Protein AF-0000000085039558 (afdb_homodimer)

pLDDT: mean 84.89, std 24.69, range [24.45, 98.94]

Foldseek 3Di:
DDPPDDPPPVVPPVDVPDDDPVVPDPPDPDDPPPPVPADDDDADVPDADWFQQVNFTWGWRDACVRVVQFKTKIKTWHFFFDKDAKKFAAPKKKKKAWQAAWKWKDWQRDIDIDHHGDMDIHGGPIIMMMGGHDGHTTMIMMMIGRGDCVVLRNVSRPDDDDDDPVVVNQVSCVVRRMHHDD/DDPPVDDPCPVPPVDVPPDDPVVPDPPDPDDPPPPPPADDDDADVPDADWFQQVNFTWGWRDACVRVVQFKTKIKTWHFFFDKDAKKFAAPKKKKKAWQAAWKWKDWQRDIDIDHHGDMDIHGGPIIMMMGGHDGHTTMIMMMIGRGDCVVLRNVSRPDDDDDDPVVVNQVSCVVRRMHHDD

Sequence (364 aa):
MDRKNFIKTAGLGIGVALIPEAAISEGLLNKETSTANLKSKIIRDGEGNVVNVLGDIQTHILVGSDTDNQIVEWVDDVEPGVGIPPHIHTKEDEIFRVIEGQIEIMVDGKTTVLKAGDTAFAPKNIPHSWTVVGTEKAKMITSAFPAGIEMMFKELADLPPGPPDFEKVAKICGNHGISFLKMDRKNFIKTAGLGIGVALIPEAAISEGLLNKETSTANLKSKIIRDGEGNVVNVLGDIQTHILVGSDTDNQIVEWVDDVEPGVGIPPHIHTKEDEIFRVIEGQIEIMVDGKTTVLKAGDTAFAPKNIPHSWTVVGTEKAKMITSAFPAGIEMMFKELADLPPGPPDFEKVAKICGNHGISFLK

Organism: Cyclobacterium marinum (strain ATCC 25205 / DSM 745 / LMG 13164 / NCIMB 1802) (NCBI:txid880070)

Secondary structure (DSSP, 8-state):
---------------TT---GGG---GGGG-------PPPEEE-TT-SEEEEETTEEEEEEE-GGGTTTS-EEEEEEE-TT-EEEEEEESS-EEEEEEEESEEEEEETTEEEEEETT-EEEE-TTS-EEEEEESSS-EEEEEEEESS-HHHHHHHHHTSPSSS--HHHHHHHHHHTTEEE--/---------------TT---GGG---GGGG-------PPPEEE-TT-SEEEEETTEEEEEEE-GGGTTTS-EEEEEEE-TT-EEEEEEESS-EEEEEEEESEEEEEETTEEEEEETT-EEEE-TTS-EEEEEESSS-EEEEEEEESS-HHHHHHHHHTSPSSS--HHHHHHHHHHTTEEE--

InterPro domains:
  IPR011051 RmlC-like cupin domain superfamily [SSF51182] (35-147)
  IPR013096 Cupin 2, conserved barrel [PF07883] (77-142)
  IPR014710 RmlC-like jelly roll fold [G3DSA:2.60.120.10] (28-182)
  IPR053146 Quercetin 2,3-dioxygenase-like [PTHR36440] (41-180)

Structure (mmCIF, N/CA/C/O backbone):
data_AF-0000000085039558-model_v1
#
loop_
_entity.id
_entity.type
_entity.pdbx_description
1 polymer 'Cupin 2 conserved barrel domain protein'
#
loop_
_atom_site.group_PDB
_atom_site.id
_atom_site.type_symbol
_atom_site.label_atom_id
_atom_site.label_alt_id
_atom_site.label_comp_id
_atom_site.label_asym_id
_atom_site.label_entity_id
_atom_site.label_seq_id
_atom_site.pdbx_PDB_ins_code
_atom_site.Cartn_x
_atom_site.Cartn_y
_atom_site.Cartn_z
_atom_site.occupancy
_atom_site.B_iso_or_equiv
_atom_site.auth_seq_id
_atom_site.auth_comp_id
_atom_site.auth_asym_id
_atom_site.auth_atom_id
_atom_site.pdbx_PDB_model_num
ATOM 1 N N . MET A 1 1 ? 40.031 -36.875 -27.172 1 25.67 1 MET A N 1
ATOM 2 C CA . MET A 1 1 ? 38.812 -37.562 -26.75 1 25.67 1 MET A CA 1
ATOM 3 C C . MET A 1 1 ? 37.875 -36.625 -26.016 1 25.67 1 MET A C 1
ATOM 5 O O . MET A 1 1 ? 38.156 -36.156 -24.906 1 25.67 1 MET A O 1
ATOM 9 N N . ASP A 1 2 ? 37.281 -35.531 -26.688 1 25.77 2 ASP A N 1
ATOM 10 C CA . ASP A 1 2 ? 36.844 -34.156 -26.469 1 25.77 2 ASP A CA 1
ATOM 11 C C . ASP A 1 2 ? 35.531 -34.094 -25.703 1 25.77 2 ASP A C 1
ATOM 13 O O . ASP A 1 2 ? 34.469 -34.469 -26.234 1 25.77 2 ASP A O 1
ATOM 17 N N . ARG A 1 3 ? 35.469 -34.594 -24.344 1 27.62 3 ARG A N 1
ATOM 18 C CA . ARG A 1 3 ? 34.406 -34.656 -23.344 1 27.62 3 ARG A CA 1
ATOM 19 C C . ARG A 1 3 ? 33.719 -33.312 -23.219 1 27.62 3 ARG A C 1
ATOM 21 O O . ARG A 1 3 ? 34.281 -32.344 -22.734 1 27.62 3 ARG A O 1
ATOM 28 N N . LYS A 1 4 ? 32.812 -32.938 -24.219 1 28.27 4 LYS A N 1
ATOM 29 C CA . LYS A 1 4 ? 31.812 -31.875 -24.375 1 28.27 4 LYS A CA 1
ATOM 30 C C . LYS A 1 4 ? 30.922 -31.766 -23.141 1 28.27 4 LYS A C 1
ATOM 32 O O . LYS A 1 4 ? 30.219 -32.719 -22.781 1 28.27 4 LYS A O 1
ATOM 37 N N . ASN A 1 5 ? 31.406 -31.094 -22.062 1 25.56 5 ASN A N 1
ATOM 38 C CA . ASN A 1 5 ? 30.828 -30.812 -20.75 1 25.56 5 ASN A CA 1
ATOM 39 C C . ASN A 1 5 ? 29.344 -30.453 -20.875 1 25.56 5 ASN A C 1
ATOM 41 O O . ASN A 1 5 ? 28.906 -29.922 -21.891 1 25.56 5 ASN A O 1
ATOM 45 N N . PHE A 1 6 ? 28.422 -30.969 -19.906 1 26.05 6 PHE A N 1
ATOM 46 C CA . PHE A 1 6 ? 27.094 -31.109 -19.312 1 26.05 6 PHE A CA 1
ATOM 47 C C . PHE A 1 6 ? 26.5 -29.75 -18.953 1 26.05 6 PHE A C 1
ATOM 49 O O . PHE A 1 6 ? 26.781 -29.234 -17.859 1 26.05 6 PHE A O 1
ATOM 56 N N . ILE A 1 7 ? 26.578 -28.688 -19.703 1 26.83 7 ILE A N 1
ATOM 57 C CA . ILE A 1 7 ? 25.938 -27.469 -19.203 1 26.83 7 ILE A CA 1
ATOM 58 C C . ILE A 1 7 ? 24.453 -27.719 -18.984 1 26.83 7 ILE A C 1
ATOM 60 O O . ILE A 1 7 ? 23.703 -27.938 -19.938 1 26.83 7 ILE A O 1
ATOM 64 N N . LYS A 1 8 ? 24.031 -28.344 -17.875 1 30.03 8 LYS A N 1
ATOM 65 C CA . LYS A 1 8 ? 22.766 -28.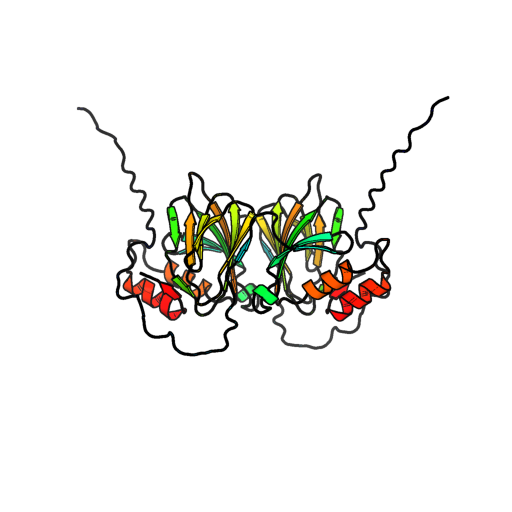516 -17.172 1 30.03 8 LYS A CA 1
ATOM 66 C C . LYS A 1 8 ? 22.094 -27.156 -16.938 1 30.03 8 LYS A C 1
ATOM 68 O O . LYS A 1 8 ? 22.406 -26.453 -15.969 1 30.03 8 LYS A O 1
ATOM 73 N N . THR A 1 9 ? 21.906 -26.25 -17.766 1 28.05 9 THR A N 1
ATOM 74 C CA . THR A 1 9 ? 21.094 -25.062 -17.516 1 28.05 9 THR A CA 1
ATOM 75 C C . THR A 1 9 ? 19.641 -25.469 -17.219 1 28.05 9 THR A C 1
ATOM 77 O O . THR A 1 9 ? 18.922 -25.906 -18.125 1 28.05 9 THR A O 1
ATOM 80 N N . ALA A 1 10 ? 19.297 -26.219 -16.172 1 30.88 10 ALA A N 1
ATOM 81 C CA . ALA A 1 10 ? 17.953 -26.453 -15.633 1 30.88 10 ALA A CA 1
ATOM 82 C C . ALA A 1 10 ? 17.266 -25.125 -15.289 1 30.88 10 ALA A C 1
ATOM 84 O O . ALA A 1 10 ? 17.469 -24.578 -14.195 1 30.88 10 ALA A O 1
ATOM 85 N N . GLY A 1 11 ? 17.391 -24.031 -16.031 1 32.28 11 GLY A N 1
ATOM 86 C CA . GLY A 1 11 ? 16.656 -22.828 -15.727 1 32.28 11 GLY A CA 1
ATOM 87 C C . GLY A 1 11 ? 15.148 -23.031 -15.711 1 32.28 11 GLY A C 1
ATOM 88 O O . GLY A 1 11 ? 14.508 -23.031 -16.766 1 32.28 11 GLY A O 1
ATOM 89 N N . LEU A 1 12 ? 14.539 -23.953 -14.969 1 31.61 12 LEU A N 1
ATOM 90 C CA . LEU A 1 12 ? 13.102 -24.156 -14.938 1 31.61 12 LEU A CA 1
ATOM 91 C C . LEU A 1 12 ? 12.383 -22.875 -14.523 1 31.61 12 LEU A C 1
ATOM 93 O O . LEU A 1 12 ? 12.258 -22.578 -13.336 1 31.61 12 LEU A O 1
ATOM 97 N N . GLY A 1 13 ? 12.688 -21.688 -15.062 1 35.38 13 GLY A N 1
ATOM 98 C CA . GLY A 1 13 ? 11.789 -20.578 -14.836 1 35.38 13 GLY A CA 1
ATOM 99 C C . GLY A 1 13 ? 10.352 -20.875 -15.188 1 35.38 13 GLY A C 1
ATOM 100 O O . GLY A 1 13 ? 9.984 -20.906 -16.359 1 35.38 13 GLY A O 1
ATOM 101 N N . ILE A 1 14 ? 9.664 -21.766 -14.586 1 35.19 14 ILE A N 1
ATOM 102 C CA . ILE A 1 14 ? 8.289 -22.156 -14.883 1 35.19 14 ILE A CA 1
ATOM 103 C C . ILE A 1 14 ? 7.398 -20.922 -14.922 1 35.19 14 ILE A C 1
ATOM 105 O O . ILE A 1 14 ? 7.141 -20.297 -13.883 1 35.19 14 ILE A O 1
ATOM 109 N N . GLY A 1 15 ? 7.59 -19.938 -15.781 1 37.5 15 GLY A N 1
ATOM 110 C CA . GLY A 1 15 ? 6.523 -19 -16.125 1 37.5 15 GLY A CA 1
ATOM 111 C C . GLY A 1 15 ? 5.23 -19.703 -16.516 1 37.5 15 GLY A C 1
ATOM 112 O O . GLY A 1 15 ? 5.25 -20.812 -17.047 1 37.5 15 GLY A O 1
ATOM 113 N N . VAL A 1 16 ? 4.066 -19.484 -15.781 1 39.06 16 VAL A N 1
ATOM 114 C CA . VAL A 1 16 ? 2.691 -19.938 -15.961 1 39.06 16 VAL A CA 1
ATOM 115 C C . VAL A 1 16 ? 2.303 -19.844 -17.438 1 39.06 16 VAL A C 1
ATOM 117 O O . VAL A 1 16 ? 1.117 -19.875 -17.766 1 39.06 16 VAL A O 1
ATOM 120 N N . ALA A 1 17 ? 3.158 -19.969 -18.344 1 38.28 17 ALA A N 1
ATOM 121 C CA . ALA A 1 17 ? 2.742 -19.797 -19.734 1 38.28 17 ALA A CA 1
ATOM 122 C C . ALA A 1 17 ? 1.731 -20.859 -20.141 1 38.28 17 ALA A C 1
ATOM 124 O O . ALA A 1 17 ? 0.989 -20.688 -21.109 1 38.28 17 ALA A O 1
ATOM 125 N N . LEU A 1 18 ? 1.815 -22.078 -19.641 1 39.09 18 LEU A N 1
ATOM 126 C CA . LEU A 1 18 ? 1.078 -23.062 -20.406 1 39.09 18 LEU A CA 1
ATOM 127 C C . LEU A 1 18 ? -0.305 -23.297 -19.812 1 39.09 18 LEU A C 1
ATOM 129 O O . LEU A 1 18 ? -0.515 -24.281 -19.094 1 39.09 18 LEU A O 1
ATOM 133 N N . ILE A 1 19 ? -0.995 -22.375 -19.391 1 41.34 19 ILE A N 1
ATOM 134 C CA . ILE A 1 19 ? -2.324 -22.703 -18.891 1 41.34 19 ILE A CA 1
ATOM 135 C C . ILE A 1 19 ? -3.211 -23.172 -20.047 1 41.34 19 ILE A C 1
ATOM 137 O O . ILE A 1 19 ? -3.346 -22.469 -21.047 1 41.34 19 ILE A O 1
ATOM 141 N N . PRO A 1 20 ? -3.684 -24.328 -20.078 1 41.94 20 PRO A N 1
ATOM 142 C CA . PRO A 1 20 ? -4.566 -24.828 -21.141 1 41.94 20 PRO A CA 1
ATOM 143 C C . PRO A 1 20 ? -5.863 -24.031 -21.25 1 41.94 20 PRO A C 1
ATOM 145 O O . PRO A 1 20 ? -6.293 -23.406 -20.266 1 41.94 20 PRO A O 1
ATOM 148 N N . GLU A 1 21 ? -6.602 -24 -22.469 1 42.62 21 GLU A N 1
ATOM 149 C CA . GLU A 1 21 ? -7.777 -23.297 -22.984 1 42.62 21 GLU A CA 1
ATOM 150 C C . GLU A 1 21 ? -8.984 -23.5 -22.078 1 42.62 21 GLU A C 1
ATOM 152 O O . GLU A 1 21 ? -9.875 -22.656 -22.016 1 42.62 21 GLU A O 1
ATOM 157 N N . ALA A 1 22 ? -9.164 -24.516 -21.422 1 43.72 22 ALA A N 1
ATOM 158 C CA . ALA A 1 22 ? -10.414 -24.844 -20.734 1 43.72 22 ALA A CA 1
ATOM 159 C C . ALA A 1 22 ? -10.648 -23.906 -19.562 1 43.72 22 ALA A C 1
ATOM 161 O O . ALA A 1 22 ? -11.734 -23.891 -18.969 1 43.72 22 ALA A O 1
ATOM 162 N N . ALA A 1 23 ? -9.617 -23.359 -19.047 1 43.56 23 ALA A N 1
ATOM 163 C CA . ALA A 1 23 ? -9.859 -22.5 -17.891 1 43.56 23 ALA A CA 1
ATOM 164 C C . ALA A 1 23 ? -10.367 -21.125 -18.312 1 43.56 23 ALA A C 1
ATOM 166 O O . ALA A 1 23 ? -10.445 -20.219 -17.484 1 43.56 23 ALA A O 1
ATOM 167 N N . ILE A 1 24 ? -10.797 -20.953 -19.594 1 40.16 24 ILE A N 1
ATOM 168 C CA . ILE A 1 24 ? -11.344 -19.688 -20.062 1 40.16 24 ILE A CA 1
ATOM 169 C C . ILE A 1 24 ? -12.844 -19.641 -19.797 1 40.16 24 ILE A C 1
ATOM 171 O O . ILE A 1 24 ? -13.617 -20.375 -20.406 1 40.16 24 ILE A O 1
ATOM 175 N N . SER A 1 25 ? -13.32 -19.406 -18.609 1 39.5 25 SER A N 1
ATOM 176 C CA . SER A 1 25 ? -14.742 -19.281 -18.297 1 39.5 25 SER A CA 1
ATOM 177 C C . SER A 1 25 ? -15.344 -18.062 -18.984 1 39.5 25 SER A C 1
ATOM 179 O O . SER A 1 25 ? -14.898 -16.938 -18.75 1 39.5 25 SER A O 1
ATOM 181 N N . GLU A 1 26 ? -16.078 -18.094 -20.109 1 35.16 26 GLU A N 1
ATOM 182 C CA . GLU A 1 26 ? -16.906 -17.125 -20.828 1 35.16 26 GLU A CA 1
ATOM 183 C C . GLU A 1 26 ? -18.016 -16.578 -19.922 1 35.16 26 GLU A C 1
ATOM 185 O O . GLU A 1 26 ? -18.672 -15.602 -20.266 1 35.16 26 GLU A O 1
ATOM 190 N N . GLY A 1 27 ? -18.609 -17.391 -19.062 1 36.75 27 GLY A N 1
ATOM 191 C CA . GLY A 1 27 ? -19.984 -17.172 -18.656 1 36.75 27 GLY A CA 1
ATOM 192 C C . GLY A 1 27 ? -20.172 -15.891 -17.859 1 36.75 27 GLY A C 1
ATOM 193 O O . GLY A 1 27 ? -21.312 -15.453 -17.641 1 36.75 27 GLY A O 1
ATOM 194 N N . LEU A 1 28 ? -19.453 -15.516 -16.891 1 36.12 28 LEU A N 1
ATOM 195 C CA . LEU A 1 28 ? -19.984 -14.758 -15.773 1 36.12 28 LEU A CA 1
ATOM 196 C C . LEU A 1 28 ? -20.031 -13.266 -16.094 1 36.12 28 LEU A C 1
ATOM 198 O O . LEU A 1 28 ? -20.109 -12.43 -15.188 1 36.12 28 LEU A O 1
ATOM 202 N N . LEU A 1 29 ? -20.266 -12.867 -17.312 1 35.38 29 LEU A N 1
ATOM 203 C CA . LEU A 1 29 ? -20.219 -11.43 -17.578 1 35.38 29 LEU A CA 1
ATOM 204 C C . LEU A 1 29 ? -21.453 -10.734 -16.984 1 35.38 29 LEU A C 1
ATOM 206 O O . LEU A 1 29 ? -21.531 -9.508 -16.984 1 35.38 29 LEU A O 1
ATOM 210 N N . ASN A 1 30 ? -22.531 -11.32 -16.828 1 32.94 30 ASN A N 1
ATOM 211 C CA . ASN A 1 30 ? -23.75 -10.516 -16.844 1 32.94 30 ASN A CA 1
ATOM 212 C C . ASN A 1 30 ? -23.953 -9.758 -15.531 1 32.94 30 ASN A C 1
ATOM 214 O O . ASN A 1 30 ? -25 -9.148 -15.312 1 32.94 30 ASN A O 1
ATOM 218 N N . LYS A 1 31 ? -23.734 -10.219 -14.32 1 37.06 31 LYS A N 1
ATOM 219 C CA . LYS A 1 31 ? -24.406 -9.484 -13.258 1 37.06 31 LYS A CA 1
ATOM 220 C C . LYS A 1 31 ? -23.891 -8.055 -13.164 1 37.06 31 LYS A C 1
ATOM 222 O O . LYS A 1 31 ? -22.688 -7.824 -13.023 1 37.06 31 LYS A O 1
ATOM 227 N N . GLU A 1 32 ? -24.703 -7.012 -13.477 1 37.44 32 GLU A N 1
ATOM 228 C CA . GLU A 1 32 ? -24.656 -5.555 -13.383 1 37.44 32 GLU A CA 1
ATOM 229 C C . GLU A 1 32 ? -24.266 -5.109 -11.977 1 37.44 32 GLU A C 1
ATOM 231 O O . GLU A 1 32 ? -25.125 -4.777 -11.164 1 37.44 32 GLU A O 1
ATOM 236 N N . THR A 1 33 ? -23.797 -5.828 -11.102 1 39.88 33 THR A N 1
ATOM 237 C CA . THR A 1 33 ? -23.562 -5.188 -9.812 1 39.88 33 THR A CA 1
ATOM 238 C C . THR A 1 33 ? -22.828 -3.867 -9.984 1 39.88 33 THR A C 1
ATOM 240 O O . THR A 1 33 ? -21.859 -3.793 -10.742 1 39.88 33 THR A O 1
ATOM 243 N N . SER A 1 34 ? -23.469 -2.748 -9.688 1 42.38 34 SER A N 1
ATOM 244 C CA . SER A 1 34 ? -22.984 -1.37 -9.648 1 42.38 34 SER A CA 1
ATOM 245 C C . SER A 1 34 ? -21.531 -1.307 -9.203 1 42.38 34 SER A C 1
ATOM 247 O O . SER A 1 34 ? -21.234 -1.071 -8.031 1 42.38 34 SER A O 1
ATOM 249 N N . THR A 1 35 ? -20.844 -2.373 -9.25 1 51.25 35 THR A N 1
ATOM 250 C CA . THR A 1 35 ? -19.453 -2.264 -8.867 1 51.25 35 THR A CA 1
ATOM 251 C C . THR A 1 35 ? -18.781 -1.087 -9.57 1 51.25 35 THR A C 1
ATOM 253 O O . THR A 1 35 ? -18.922 -0.927 -10.789 1 51.25 35 THR A O 1
ATOM 256 N N . ALA A 1 36 ? -18.656 0.065 -8.82 1 58.25 36 ALA A N 1
ATOM 257 C CA . ALA A 1 36 ? -17.922 1.211 -9.359 1 58.25 36 ALA A CA 1
ATOM 258 C C . ALA A 1 36 ? -16.891 0.768 -10.383 1 58.25 36 ALA A C 1
ATOM 260 O O . ALA A 1 36 ? -16.203 -0.245 -10.195 1 58.25 36 ALA A O 1
ATOM 261 N N . ASN A 1 37 ? -17.266 0.866 -11.617 1 81.06 37 ASN A N 1
ATOM 262 C CA . ASN A 1 37 ? -16.328 0.609 -12.711 1 81.06 37 ASN A CA 1
ATOM 263 C C . ASN A 1 37 ? -15.031 1.39 -12.539 1 81.06 37 ASN A C 1
ATOM 265 O O . ASN A 1 37 ? -14.867 2.469 -13.109 1 81.06 37 ASN A O 1
ATOM 269 N N . LEU A 1 38 ? -14.258 0.984 -11.516 1 93.56 38 LEU A N 1
ATOM 270 C CA . LEU A 1 38 ? -12.984 1.656 -11.289 1 93.56 38 LEU A CA 1
ATOM 271 C C . LEU A 1 38 ? -12.094 1.545 -12.523 1 93.56 38 LEU A C 1
ATOM 273 O O . LEU A 1 38 ? -12.117 0.533 -13.227 1 93.56 38 LEU A O 1
ATOM 277 N N . LYS A 1 39 ? -11.383 2.602 -12.75 1 96.31 39 LYS A N 1
ATOM 278 C CA . LYS A 1 39 ? -10.43 2.623 -13.859 1 96.31 39 LYS A CA 1
ATOM 279 C C . LYS A 1 39 ? -9.031 2.262 -13.383 1 96.31 39 LYS A C 1
ATOM 281 O O . LYS A 1 39 ? -8.602 2.699 -12.312 1 96.31 39 LYS A O 1
ATOM 286 N N . SER A 1 40 ? -8.359 1.45 -14.195 1 98.06 40 SER A N 1
ATOM 287 C CA . SER A 1 40 ? -6.953 1.177 -13.914 1 98.06 40 SER A CA 1
ATOM 288 C C . SER A 1 40 ? -6.105 2.438 -14.055 1 98.06 40 SER A C 1
ATOM 290 O O . SER A 1 40 ? -6.527 3.406 -14.695 1 98.06 40 SER A O 1
ATOM 292 N N . LYS A 1 41 ? -4.961 2.436 -13.414 1 97.94 41 LYS A N 1
ATOM 293 C CA . LYS A 1 41 ? -4.059 3.578 -13.477 1 97.94 41 LYS A CA 1
ATOM 294 C C . LYS A 1 41 ? -2.6 3.127 -13.516 1 97.94 41 LYS A C 1
ATOM 296 O O . LYS A 1 41 ? -2.227 2.158 -12.852 1 97.94 41 LYS A O 1
ATOM 301 N N . ILE A 1 42 ? -1.836 3.771 -14.344 1 98.44 42 ILE A N 1
ATOM 302 C CA . ILE A 1 42 ? -0.379 3.748 -14.281 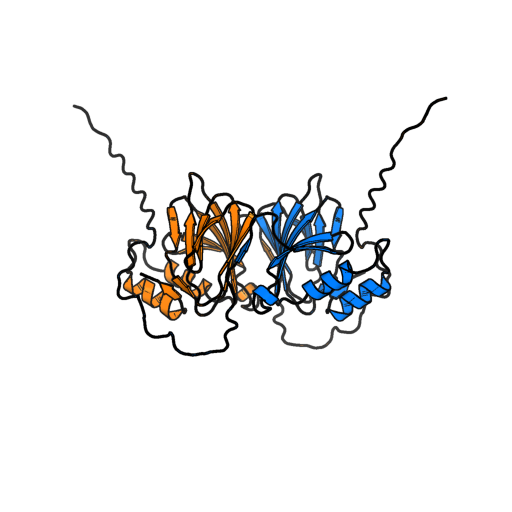1 98.44 42 ILE A CA 1
ATOM 303 C C . ILE A 1 42 ? 0.14 5.105 -13.812 1 98.44 42 ILE A C 1
ATOM 305 O O . ILE A 1 42 ? -0.162 6.137 -14.414 1 98.44 42 ILE A O 1
ATOM 309 N N . ILE A 1 43 ? 0.824 5.102 -12.742 1 98.56 43 ILE A N 1
ATOM 310 C CA . ILE A 1 43 ? 1.384 6.324 -12.18 1 98.56 43 ILE A CA 1
ATOM 311 C C . ILE A 1 43 ? 2.908 6.27 -12.234 1 98.56 43 ILE A C 1
ATOM 313 O O . ILE A 1 43 ? 3.529 5.441 -11.562 1 98.56 43 ILE A O 1
ATOM 317 N N . ARG A 1 44 ? 3.498 7.168 -12.977 1 98.56 44 ARG A N 1
ATOM 318 C CA . ARG A 1 44 ? 4.953 7.215 -13.094 1 98.56 44 ARG A CA 1
ATOM 319 C C . ARG A 1 44 ? 5.582 7.879 -11.875 1 98.56 44 ARG A C 1
ATOM 321 O O . ARG A 1 44 ? 4.941 8.695 -11.211 1 98.56 44 ARG A O 1
ATOM 328 N N . ASP A 1 45 ? 6.844 7.469 -11.633 1 97.75 45 ASP A N 1
ATOM 329 C CA . ASP A 1 45 ? 7.578 8.141 -10.562 1 97.75 45 ASP A CA 1
ATOM 330 C C . ASP A 1 45 ? 7.473 9.656 -10.695 1 97.75 45 ASP A C 1
ATOM 332 O O . ASP A 1 45 ? 7.707 10.211 -11.766 1 97.75 45 ASP A O 1
ATOM 336 N N . GLY A 1 46 ? 7.098 10.273 -9.625 1 95.94 46 GLY A N 1
ATOM 337 C CA . GLY A 1 46 ? 7.027 11.727 -9.609 1 95.94 46 GLY A CA 1
ATOM 338 C C . GLY A 1 46 ? 5.68 12.266 -10.055 1 95.94 46 GLY A C 1
ATOM 339 O O . GLY A 1 46 ? 5.41 13.461 -9.93 1 95.94 46 GLY A O 1
ATOM 340 N N . GLU A 1 47 ? 4.883 11.422 -10.641 1 98 47 GLU A N 1
ATOM 341 C CA . GLU A 1 47 ? 3.547 11.867 -11.023 1 98 47 GLU A CA 1
ATOM 342 C C . GLU A 1 47 ? 2.592 11.828 -9.828 1 98 47 GLU A C 1
ATOM 344 O O . GLU A 1 47 ? 2.83 11.102 -8.867 1 98 47 GLU A O 1
ATOM 349 N N . GLY A 1 48 ? 1.514 12.562 -9.883 1 98.38 48 GLY A N 1
ATOM 350 C CA . GLY A 1 48 ? 0.531 12.68 -8.82 1 98.38 48 GLY A CA 1
ATOM 351 C C . GLY A 1 48 ? 0.224 14.117 -8.445 1 98.38 48 GLY A C 1
ATOM 352 O O . GLY A 1 48 ? 0.764 15.047 -9.039 1 98.38 48 GLY A O 1
ATOM 353 N N . ASN A 1 49 ? -0.678 14.289 -7.504 1 98.38 49 ASN A N 1
ATOM 354 C CA . ASN A 1 49 ? -1.044 15.625 -7.035 1 98.38 49 ASN A CA 1
ATOM 355 C C . ASN A 1 49 ? -0.235 16.031 -5.809 1 98.38 49 ASN A C 1
ATOM 357 O O . ASN A 1 49 ? -0.299 15.367 -4.773 1 98.38 49 ASN A O 1
ATOM 361 N N . VAL A 1 50 ? 0.522 17.078 -5.93 1 98.19 50 VAL A N 1
ATOM 362 C CA . VAL A 1 50 ? 1.354 17.562 -4.828 1 98.19 50 VAL A CA 1
ATOM 363 C C . VAL A 1 50 ? 0.515 18.406 -3.875 1 98.19 50 VAL A C 1
ATOM 365 O O . VAL A 1 50 ? -0.166 19.344 -4.305 1 98.19 50 VAL A O 1
ATOM 368 N N . VAL A 1 51 ? 0.536 18.078 -2.613 1 97.88 51 VAL A N 1
ATOM 369 C CA . VAL A 1 51 ? -0.184 18.781 -1.554 1 97.88 51 VAL A CA 1
ATOM 370 C C . VAL A 1 51 ? 0.786 19.172 -0.443 1 97.88 51 VAL A C 1
ATOM 372 O O . VAL A 1 51 ? 1.479 18.312 0.117 1 97.88 51 VAL A O 1
ATOM 375 N N . ASN A 1 52 ? 0.871 20.438 -0.149 1 96.38 52 ASN A N 1
ATOM 376 C CA . ASN A 1 52 ? 1.685 20.891 0.968 1 96.38 52 ASN A CA 1
ATOM 377 C C . ASN A 1 52 ? 0.886 20.938 2.268 1 96.38 52 ASN A C 1
ATOM 379 O O . ASN A 1 52 ? 0.096 21.844 2.492 1 96.38 52 ASN A O 1
ATOM 383 N N . VAL A 1 53 ? 1.081 19.969 3.057 1 96.38 53 VAL A N 1
ATOM 384 C CA . VAL A 1 53 ? 0.38 19.859 4.332 1 96.38 53 VAL A CA 1
ATOM 385 C C . VAL A 1 53 ? 1.252 20.438 5.449 1 96.38 53 VAL A C 1
ATOM 387 O O . VAL A 1 53 ? 1.935 19.688 6.156 1 96.38 53 VAL A O 1
ATOM 390 N N . LEU A 1 54 ? 1.236 21.766 5.594 1 92.38 54 LEU A N 1
ATOM 391 C CA . LEU A 1 54 ? 1.963 22.484 6.645 1 92.38 54 LEU A CA 1
ATOM 392 C C . LEU A 1 54 ? 3.438 22.094 6.637 1 92.38 54 LEU A C 1
ATOM 394 O O . LEU A 1 54 ? 4.012 21.797 7.691 1 92.38 54 LEU A O 1
ATOM 398 N N . GLY A 1 55 ? 3.99 21.922 5.488 1 91.69 55 GLY A N 1
ATOM 399 C CA . GLY A 1 55 ? 5.41 21.641 5.363 1 91.69 55 GLY A CA 1
ATOM 400 C C . GLY A 1 55 ? 5.699 20.188 5.004 1 91.69 55 GLY A C 1
ATOM 401 O O . GLY A 1 55 ? 6.801 19.859 4.562 1 91.69 55 GLY A O 1
ATOM 402 N N . ASP A 1 56 ? 4.797 19.344 5.305 1 94.81 56 ASP A N 1
ATOM 403 C CA . ASP A 1 56 ? 4.898 17.969 4.816 1 94.81 56 ASP A CA 1
ATOM 404 C C . ASP A 1 56 ? 4.422 17.875 3.367 1 94.81 56 ASP A C 1
ATOM 406 O O . ASP A 1 56 ? 3.223 17.734 3.111 1 94.81 56 ASP A O 1
ATOM 410 N N . ILE A 1 57 ? 5.391 17.922 2.453 1 97 57 ILE A N 1
ATOM 411 C CA . ILE A 1 57 ? 5.047 17.875 1.037 1 97 57 ILE A CA 1
ATOM 412 C C . ILE A 1 57 ? 4.715 16.438 0.638 1 97 57 ILE A C 1
ATOM 414 O O . ILE A 1 57 ? 5.574 15.555 0.696 1 97 57 ILE A O 1
ATOM 418 N N . GLN A 1 58 ? 3.467 16.25 0.221 1 98.38 58 GLN A N 1
ATOM 419 C CA . GLN A 1 58 ? 2.951 14.945 -0.166 1 98.38 58 GLN A CA 1
ATOM 420 C C . GLN A 1 58 ? 2.621 14.898 -1.655 1 98.38 58 GLN A C 1
ATOM 422 O O . GLN A 1 58 ? 2.055 15.852 -2.197 1 98.38 58 GLN A O 1
ATOM 427 N N . THR A 1 59 ? 3.014 13.891 -2.318 1 98.81 59 THR A N 1
ATOM 428 C CA . THR A 1 59 ? 2.506 13.602 -3.654 1 98.81 59 THR A CA 1
ATOM 429 C C . THR A 1 59 ? 1.468 12.484 -3.609 1 98.81 59 THR A C 1
ATOM 431 O O . THR A 1 59 ? 1.812 11.312 -3.408 1 98.81 59 THR A O 1
ATOM 434 N N . HIS A 1 60 ? 0.208 12.852 -3.824 1 98.88 60 HIS A N 1
ATOM 435 C CA . HIS A 1 60 ? -0.876 11.875 -3.799 1 98.88 60 HIS A CA 1
ATOM 436 C C . HIS A 1 60 ? -0.949 11.094 -5.109 1 98.88 60 HIS A C 1
ATOM 438 O O . HIS A 1 60 ? -1.225 11.672 -6.164 1 98.88 60 HIS A O 1
ATOM 444 N N . ILE A 1 61 ? -0.771 9.789 -4.996 1 98.81 61 ILE A N 1
ATOM 445 C CA . ILE A 1 61 ? -0.68 9.008 -6.227 1 98.81 61 ILE A CA 1
ATOM 446 C C . ILE A 1 61 ? -1.965 8.211 -6.426 1 98.81 61 ILE A C 1
ATOM 448 O O . ILE A 1 61 ? -2.361 7.93 -7.559 1 98.81 61 ILE A O 1
ATOM 452 N N . LEU A 1 62 ? -2.631 7.766 -5.406 1 98.81 62 LEU A N 1
ATOM 453 C CA . LEU A 1 62 ? -3.977 7.207 -5.41 1 98.81 62 LEU A CA 1
ATOM 454 C C . LEU A 1 62 ? -4.836 7.848 -4.328 1 98.81 62 LEU A C 1
ATOM 456 O O . LEU A 1 62 ? -4.395 7.992 -3.186 1 98.81 62 LEU A O 1
ATOM 460 N N . VAL A 1 63 ? -6.035 8.234 -4.746 1 98.69 63 VAL A N 1
ATOM 461 C CA . VAL A 1 63 ? -6.953 8.828 -3.783 1 98.69 63 VAL A CA 1
ATOM 462 C C . VAL A 1 63 ? -8.25 8.031 -3.744 1 98.69 63 VAL A C 1
ATOM 464 O O . VAL A 1 63 ? -8.445 7.109 -4.535 1 98.69 63 VAL A O 1
ATOM 467 N N . GLY A 1 64 ? -9.07 8.359 -2.785 1 98.62 64 GLY A N 1
ATOM 468 C CA . GLY A 1 64 ? -10.305 7.617 -2.57 1 98.62 64 GLY A CA 1
ATOM 469 C C . GLY A 1 64 ? -11.156 7.488 -3.82 1 98.62 64 GLY A C 1
ATOM 470 O O . GLY A 1 64 ? -11.758 6.441 -4.066 1 98.62 64 GLY A O 1
ATOM 471 N N . SER A 1 65 ? -11.203 8.547 -4.652 1 97.94 65 SER A N 1
ATOM 472 C CA . SER A 1 65 ? -12.016 8.516 -5.863 1 97.94 65 SER A CA 1
ATOM 473 C C . SER A 1 65 ? -11.469 7.504 -6.867 1 97.94 65 SER A C 1
ATOM 475 O O . SER A 1 65 ? -12.195 7.035 -7.746 1 97.94 65 SER A O 1
ATOM 477 N N . ASP A 1 66 ? -10.219 7.113 -6.738 1 98.06 66 ASP A N 1
ATOM 478 C CA . ASP A 1 66 ? -9.609 6.121 -7.617 1 98.06 66 ASP A CA 1
ATOM 479 C C . ASP A 1 66 ? -9.93 4.703 -7.145 1 98.06 66 ASP A C 1
ATOM 481 O O . ASP A 1 66 ? -9.938 3.764 -7.941 1 98.06 66 ASP A O 1
ATOM 485 N N . THR A 1 67 ? -10.148 4.5 -5.84 1 98.44 67 THR A N 1
ATOM 486 C CA . THR A 1 67 ? -10.055 3.172 -5.246 1 98.44 67 THR A CA 1
ATOM 487 C C . THR A 1 67 ? -11.367 2.781 -4.582 1 98.44 67 THR A C 1
ATOM 489 O O . THR A 1 67 ? -11.391 1.932 -3.689 1 98.44 67 THR A O 1
ATOM 492 N N . ASP A 1 68 ? -12.453 3.521 -4.93 1 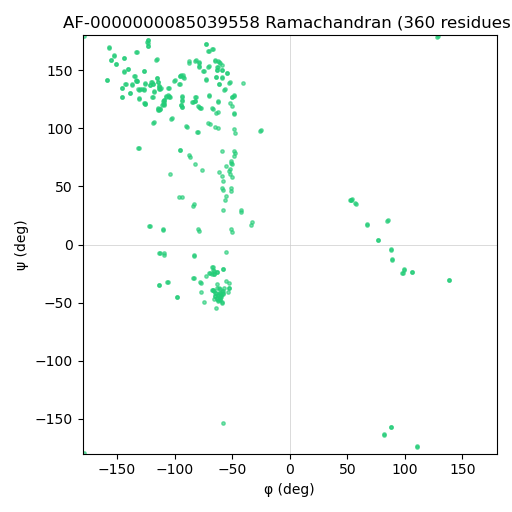97.88 68 ASP A N 1
ATOM 493 C CA . ASP A 1 68 ? -13.75 3.328 -4.289 1 97.88 68 ASP A CA 1
ATOM 494 C C . ASP A 1 68 ? -13.648 3.51 -2.775 1 97.88 68 ASP A C 1
ATOM 496 O O . ASP A 1 68 ? -14.211 2.727 -2.01 1 97.88 68 ASP A O 1
ATOM 500 N N . ASN A 1 69 ? -12.789 4.445 -2.367 1 98.31 69 ASN A N 1
ATOM 501 C CA . ASN A 1 69 ? -12.57 4.898 -0.999 1 98.31 69 ASN A CA 1
ATOM 502 C C . ASN A 1 69 ? -11.938 3.809 -0.138 1 98.31 69 ASN A C 1
ATOM 504 O O . ASN A 1 69 ? -11.945 3.898 1.091 1 98.31 69 ASN A O 1
ATOM 508 N N . GLN A 1 70 ? -11.359 2.777 -0.737 1 98.56 70 GLN A N 1
ATOM 509 C CA . GLN A 1 70 ? -10.75 1.69 0.024 1 98.56 70 GLN A CA 1
ATOM 510 C C . GLN A 1 70 ? -9.398 2.104 0.585 1 98.56 70 GLN A C 1
ATOM 512 O O . GLN A 1 70 ? -8.977 1.618 1.639 1 98.56 70 GLN A O 1
ATOM 517 N N . ILE A 1 71 ? -8.719 2.957 -0.193 1 98.88 71 ILE A N 1
ATOM 518 C CA . ILE A 1 71 ? -7.344 3.26 0.196 1 98.88 71 ILE A CA 1
ATOM 519 C C . ILE A 1 71 ? -6.91 4.582 -0.436 1 98.88 71 ILE A C 1
ATOM 521 O O . ILE A 1 71 ? -7.324 4.91 -1.549 1 98.88 71 ILE A O 1
ATOM 525 N N . VAL A 1 72 ? -6.188 5.387 0.241 1 98.88 72 VAL A N 1
ATOM 526 C CA . VAL A 1 72 ? -5.434 6.516 -0.293 1 98.88 72 VAL A CA 1
ATOM 527 C C . VAL A 1 72 ? -3.938 6.277 -0.095 1 98.88 72 VAL A C 1
ATOM 529 O O . VAL A 1 72 ? -3.525 5.668 0.897 1 98.88 72 VAL A O 1
ATOM 532 N N . GLU A 1 73 ? -3.164 6.707 -1.071 1 98.94 73 GLU A N 1
ATOM 533 C CA . GLU A 1 73 ? -1.716 6.527 -1.046 1 98.94 73 GLU A CA 1
ATOM 534 C C . GLU A 1 73 ? -0.994 7.793 -1.501 1 98.94 73 GLU A C 1
ATOM 536 O O . GLU A 1 73 ? -1.397 8.422 -2.479 1 98.94 73 GLU A O 1
ATOM 541 N N . TRP A 1 74 ? 0.094 8.109 -0.743 1 98.88 74 TRP A N 1
ATOM 542 C CA . TRP A 1 74 ? 0.913 9.25 -1.138 1 98.88 74 TRP A CA 1
ATOM 543 C C . TRP A 1 74 ? 2.389 8.984 -0.868 1 98.88 74 TRP A C 1
ATOM 545 O O . TRP A 1 74 ? 2.732 8.047 -0.134 1 98.88 74 TRP A O 1
ATOM 555 N N . VAL A 1 75 ? 3.199 9.742 -1.519 1 98.81 75 VAL A N 1
ATOM 556 C CA . VAL A 1 75 ? 4.648 9.664 -1.368 1 98.81 75 VAL A CA 1
ATOM 557 C C . VAL A 1 75 ? 5.156 10.906 -0.635 1 98.81 75 VAL A C 1
ATOM 559 O O . VAL A 1 75 ? 4.824 12.031 -1.007 1 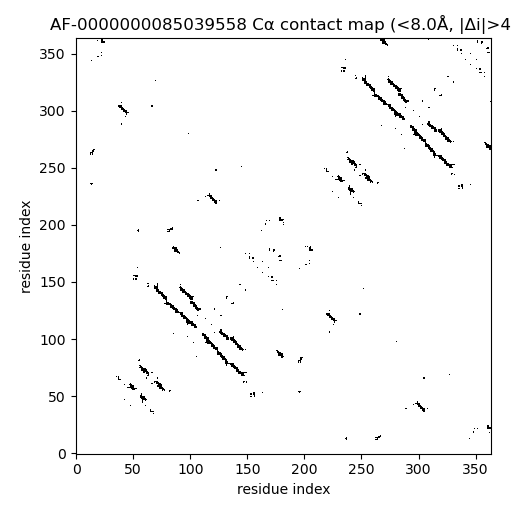98.81 75 VAL A O 1
ATOM 562 N N . ASP A 1 76 ? 5.836 10.648 0.431 1 98.19 76 ASP A N 1
ATOM 563 C CA . ASP A 1 76 ? 6.648 11.695 1.059 1 98.19 76 ASP A CA 1
ATOM 564 C C . ASP A 1 76 ? 8.086 11.641 0.559 1 98.19 76 ASP A C 1
ATOM 566 O O . ASP A 1 76 ? 8.711 10.578 0.561 1 98.19 76 ASP A O 1
ATOM 570 N N . ASP A 1 77 ? 8.602 12.664 0.109 1 97.38 77 ASP A N 1
ATOM 571 C CA . ASP A 1 77 ? 10.008 12.859 -0.248 1 97.38 77 ASP A CA 1
ATOM 572 C C . ASP A 1 77 ? 10.547 14.156 0.351 1 97.38 77 ASP A C 1
ATOM 574 O O . ASP A 1 77 ? 10.625 15.172 -0.334 1 97.38 77 ASP A O 1
ATOM 578 N N . VAL A 1 78 ? 10.945 14.086 1.611 1 97.81 78 VAL A N 1
ATOM 579 C CA . VAL A 1 78 ? 11.078 15.32 2.373 1 97.81 78 VAL A CA 1
ATOM 580 C C . VAL A 1 78 ? 12.414 15.336 3.111 1 97.81 78 VAL A C 1
ATOM 582 O O . VAL A 1 78 ? 13.07 14.305 3.236 1 97.81 78 VAL A O 1
ATOM 585 N N . GLU A 1 79 ? 12.797 16.438 3.578 1 98.06 79 GLU A N 1
ATOM 586 C CA . GLU A 1 79 ? 14.109 16.734 4.156 1 98.06 79 GLU A CA 1
ATOM 587 C C . GLU A 1 79 ? 14.203 16.203 5.586 1 98.06 79 GLU A C 1
ATOM 589 O O . GLU A 1 79 ? 13.188 16.016 6.258 1 98.06 79 GLU A O 1
ATOM 594 N N . PRO A 1 80 ? 15.484 15.984 6.008 1 98.38 80 PRO A N 1
ATOM 595 C CA . PRO A 1 80 ? 15.656 15.68 7.43 1 98.38 80 PRO A CA 1
ATOM 596 C C . PRO A 1 80 ? 15.008 16.719 8.344 1 98.38 80 PRO A C 1
ATOM 598 O O . PRO A 1 80 ? 15.055 17.922 8.047 1 98.38 80 PRO A O 1
ATOM 601 N N . GLY A 1 81 ? 14.398 16.234 9.375 1 97.81 81 GLY A N 1
ATOM 602 C CA . GLY A 1 81 ? 13.75 17.141 10.32 1 97.81 81 GLY A CA 1
ATOM 603 C C . GLY A 1 81 ? 12.258 17.266 10.078 1 97.81 81 GLY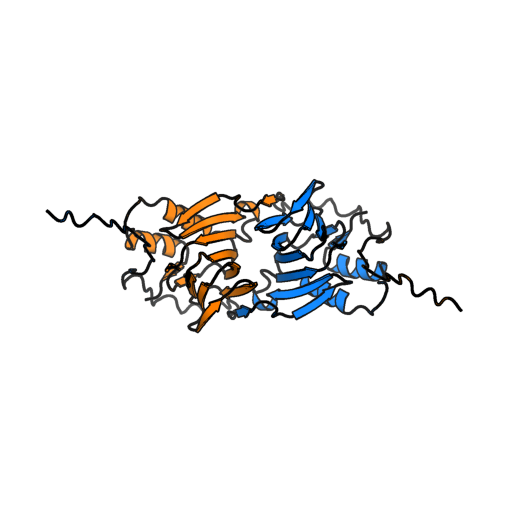 A C 1
ATOM 604 O O . GLY A 1 81 ? 11.508 17.609 11 1 97.81 81 GLY A O 1
ATOM 605 N N . VAL A 1 82 ? 11.805 17.016 8.883 1 97.5 82 VAL A N 1
ATOM 606 C CA . VAL A 1 82 ? 10.375 17.047 8.594 1 97.5 82 VAL A CA 1
ATOM 607 C C . VAL A 1 82 ? 9.711 15.812 9.211 1 97.5 82 VAL A C 1
ATOM 609 O O . VAL A 1 82 ? 10.273 14.719 9.188 1 97.5 82 VAL A O 1
ATOM 612 N N . GLY A 1 83 ? 8.469 15.969 9.773 1 97.38 83 GLY A N 1
ATOM 613 C CA . GLY A 1 83 ? 7.746 14.859 10.383 1 97.38 83 GLY A CA 1
ATOM 614 C C . GLY A 1 83 ? 6.379 15.258 10.914 1 97.38 83 GLY A C 1
ATOM 615 O O . GLY A 1 83 ? 5.922 16.375 10.68 1 97.38 83 GLY A O 1
ATOM 616 N N . ILE A 1 84 ? 5.734 14.32 11.438 1 97.5 84 ILE A N 1
ATOM 617 C CA . ILE A 1 84 ? 4.43 14.5 12.07 1 97.5 84 ILE A CA 1
ATOM 618 C C . ILE A 1 84 ? 4.512 14.117 13.547 1 97.5 84 ILE A C 1
ATOM 620 O O . ILE A 1 84 ? 4.969 13.016 13.883 1 97.5 84 ILE A O 1
ATOM 624 N N . PRO A 1 85 ? 4.102 14.984 14.414 1 96.25 85 PRO A N 1
ATOM 625 C CA . PRO A 1 85 ? 4.164 14.68 15.844 1 96.25 85 PRO A CA 1
ATOM 626 C C . PRO A 1 85 ? 3.213 13.555 16.25 1 96.25 85 PRO A C 1
ATOM 628 O O . PRO A 1 85 ? 2.379 13.125 15.453 1 96.25 85 PRO A O 1
ATOM 631 N N . PRO A 1 86 ? 3.348 13.039 17.469 1 97.56 86 PRO A N 1
ATOM 632 C CA . PRO A 1 86 ? 2.492 11.938 17.906 1 97.56 86 PRO A CA 1
ATOM 633 C C . PRO A 1 86 ? 1.005 12.266 17.812 1 97.56 86 PRO A C 1
ATOM 635 O O . PRO A 1 86 ? 0.58 13.344 18.25 1 97.56 86 PRO A O 1
ATOM 638 N N . HIS A 1 87 ? 0.239 11.352 17.266 1 97.81 87 HIS A N 1
ATOM 639 C CA . HIS A 1 87 ? -1.194 11.531 17.062 1 97.81 87 HIS A CA 1
ATOM 640 C C . HIS A 1 87 ? -1.908 10.188 16.953 1 97.81 87 HIS A C 1
ATOM 642 O O . HIS A 1 87 ? -1.263 9.133 16.922 1 97.81 87 HIS A O 1
ATOM 648 N N . ILE A 1 88 ? -3.207 10.195 16.984 1 97.56 88 ILE A N 1
ATOM 649 C CA . ILE A 1 88 ? -4.062 9.016 16.859 1 97.56 88 ILE A CA 1
ATOM 650 C C . ILE A 1 88 ? -5.09 9.242 15.75 1 97.56 88 ILE A C 1
ATOM 652 O O . ILE A 1 88 ? -5.648 10.336 15.625 1 97.56 88 ILE A O 1
ATOM 656 N N . HIS A 1 89 ? -5.234 8.289 14.914 1 98.12 89 HIS A N 1
ATOM 657 C CA . HIS A 1 89 ? -6.367 8.203 13.992 1 98.12 89 HIS A CA 1
ATOM 658 C C . HIS A 1 89 ? -7.512 7.395 14.602 1 98.12 89 HIS A C 1
ATOM 660 O O . HIS A 1 89 ? -7.277 6.363 15.234 1 98.12 89 HIS A O 1
ATOM 666 N N . THR A 1 90 ? -8.75 7.793 14.336 1 98.06 90 THR A N 1
ATOM 667 C CA . THR A 1 90 ? -9.867 6.961 14.766 1 98.06 90 THR A CA 1
ATOM 668 C C . THR A 1 90 ? -10.555 6.305 13.57 1 98.06 90 THR A C 1
ATOM 670 O O . THR A 1 90 ? -11.391 5.422 13.742 1 98.06 90 THR A O 1
ATOM 673 N N . LYS A 1 91 ? -10.172 6.684 12.398 1 98.19 91 LYS A N 1
ATOM 674 C CA . LYS A 1 91 ? -10.945 6.242 11.234 1 98.19 91 LYS A CA 1
ATOM 675 C C . LYS A 1 91 ? -10.125 5.305 10.359 1 98.19 91 LYS A C 1
ATOM 677 O O . LYS A 1 91 ? -10.664 4.371 9.758 1 98.19 91 LYS A O 1
ATOM 682 N N . GLU A 1 92 ? -8.852 5.555 10.273 1 98.19 92 GLU A N 1
ATOM 683 C CA . GLU A 1 92 ? -8.078 4.801 9.289 1 98.19 92 GLU A CA 1
ATOM 684 C C . GLU A 1 92 ? -6.867 4.133 9.938 1 98.19 92 GLU A C 1
ATOM 686 O O . GLU A 1 92 ? -6.352 4.613 10.945 1 98.19 92 GLU A O 1
ATOM 691 N N . ASP A 1 93 ? -6.465 3.006 9.406 1 98.62 93 ASP A N 1
ATOM 692 C CA . ASP A 1 93 ? -5.16 2.385 9.609 1 98.62 93 ASP A CA 1
ATOM 693 C C . ASP A 1 93 ? -4.137 2.902 8.602 1 98.62 93 ASP A C 1
ATOM 695 O O . ASP A 1 93 ? -4.508 3.379 7.523 1 98.62 93 ASP A O 1
ATOM 699 N N . GLU A 1 94 ? -2.832 2.795 8.992 1 98.81 94 GLU A N 1
ATOM 700 C CA . GLU A 1 94 ? -1.812 3.322 8.086 1 98.81 94 GLU A CA 1
ATOM 701 C C . GLU A 1 94 ? -0.657 2.34 7.93 1 98.81 94 GLU A C 1
ATOM 703 O O . GLU A 1 94 ? -0.324 1.605 8.859 1 98.81 94 GLU A O 1
ATOM 708 N N . ILE A 1 95 ? -0.116 2.305 6.75 1 98.94 95 ILE A N 1
ATOM 709 C CA . ILE A 1 95 ? 1.135 1.613 6.453 1 98.94 95 ILE A CA 1
ATOM 710 C C . ILE A 1 95 ? 2.176 2.619 5.965 1 98.94 95 ILE A C 1
ATOM 712 O O . ILE A 1 95 ? 1.88 3.465 5.117 1 98.94 95 ILE A O 1
ATOM 716 N N . PHE A 1 96 ? 3.381 2.561 6.527 1 98.88 96 PHE A N 1
ATOM 717 C CA . PHE A 1 96 ? 4.527 3.381 6.148 1 98.88 96 PHE A CA 1
ATOM 718 C C . PHE A 1 96 ? 5.633 2.523 5.547 1 98.88 96 PHE A C 1
ATOM 720 O O . PHE A 1 96 ? 6.191 1.658 6.223 1 98.88 96 PHE A O 1
ATOM 727 N N . ARG A 1 97 ? 5.957 2.727 4.281 1 98.88 97 ARG A N 1
ATOM 728 C CA . ARG A 1 97 ? 7.004 1.982 3.59 1 98.88 97 ARG A CA 1
ATOM 729 C C . ARG A 1 97 ? 8.188 2.887 3.25 1 98.88 97 ARG A C 1
ATOM 731 O O . ARG A 1 97 ? 8.062 3.785 2.416 1 98.88 97 ARG A O 1
ATOM 738 N N . VAL A 1 98 ? 9.336 2.604 3.807 1 98.94 98 VAL A N 1
ATOM 739 C CA . VAL A 1 98 ? 10.5 3.436 3.52 1 98.94 98 VAL A CA 1
ATOM 740 C C . VAL A 1 98 ? 11.164 2.963 2.229 1 98.94 98 VAL A C 1
ATOM 742 O O . VAL A 1 98 ? 11.531 1.793 2.105 1 98.94 98 VAL A O 1
ATOM 745 N N . ILE A 1 99 ? 11.266 3.865 1.33 1 98.69 99 ILE A N 1
ATOM 746 C CA . ILE A 1 99 ? 11.859 3.557 0.032 1 98.69 99 ILE A CA 1
ATOM 747 C C . ILE A 1 99 ? 13.32 3.99 0.016 1 98.69 99 ILE A C 1
ATOM 749 O O . ILE A 1 99 ? 14.18 3.289 -0.53 1 98.69 99 ILE A O 1
ATOM 753 N N . GLU A 1 100 ? 13.594 5.133 0.49 1 98.38 100 GLU A N 1
ATOM 754 C CA . GLU A 1 100 ? 14.922 5.711 0.632 1 98.38 100 GLU A CA 1
ATOM 755 C C . GLU A 1 100 ? 15.055 6.48 1.942 1 98.38 100 GLU A C 1
ATOM 757 O O . GLU A 1 100 ? 14.078 7.059 2.43 1 98.38 100 GLU A O 1
ATOM 762 N N . GLY A 1 101 ? 16.281 6.531 2.471 1 98.5 101 GLY A N 1
ATOM 763 C CA . GLY A 1 101 ? 16.562 7.348 3.639 1 98.5 101 GLY A CA 1
ATOM 764 C C . GLY A 1 101 ? 16.172 6.684 4.945 1 98.5 101 GLY A C 1
ATOM 765 O O . GLY A 1 101 ? 16.141 5.453 5.035 1 98.5 101 GLY A O 1
ATOM 766 N N . GLN A 1 102 ? 16.109 7.516 5.965 1 98.81 102 GLN A N 1
ATOM 767 C CA . GLN A 1 102 ? 15.859 7.027 7.316 1 98.81 102 GLN A CA 1
ATOM 768 C C . GLN A 1 102 ? 14.711 7.789 7.969 1 98.81 102 GLN A C 1
ATOM 770 O O . GLN A 1 102 ? 14.664 9.023 7.914 1 98.81 102 GLN A O 1
ATOM 775 N N . ILE A 1 103 ? 13.844 7.047 8.555 1 98.81 103 ILE A N 1
ATOM 776 C CA . ILE A 1 103 ? 12.68 7.605 9.234 1 98.81 103 ILE A CA 1
ATOM 777 C C . ILE A 1 103 ? 12.633 7.102 10.672 1 98.81 103 ILE A C 1
ATOM 779 O O . ILE A 1 103 ? 12.625 5.895 10.922 1 98.81 103 ILE A O 1
ATOM 783 N N . GLU A 1 104 ? 12.656 7.973 11.609 1 98.94 104 GLU A N 1
ATOM 784 C CA . GLU A 1 104 ? 12.336 7.594 12.984 1 98.94 104 GLU A CA 1
ATOM 785 C C . GLU A 1 104 ? 10.82 7.562 13.211 1 98.94 104 GLU A C 1
ATOM 787 O O . GLU A 1 104 ? 10.133 8.555 12.977 1 98.94 104 GLU A O 1
ATOM 792 N N . ILE A 1 105 ? 10.352 6.445 13.648 1 98.81 105 ILE A N 1
ATOM 793 C CA . ILE A 1 105 ? 8.914 6.32 13.867 1 98.81 105 ILE A CA 1
ATOM 794 C C . ILE A 1 105 ? 8.648 5.859 15.297 1 98.81 105 ILE A C 1
ATOM 796 O O . ILE A 1 105 ? 9.391 5.039 15.844 1 98.81 105 ILE A O 1
ATOM 800 N N . MET A 1 106 ? 7.695 6.434 15.883 1 98.5 106 MET A N 1
ATOM 801 C CA . MET A 1 106 ? 7.145 5.957 17.141 1 98.5 106 MET A CA 1
ATOM 802 C C . MET A 1 106 ? 5.758 5.355 16.953 1 98.5 106 MET A C 1
ATOM 804 O O . MET A 1 106 ? 4.891 5.98 16.328 1 98.5 106 MET A O 1
ATOM 808 N N . VAL A 1 107 ? 5.574 4.133 17.328 1 97.75 107 VAL A N 1
ATOM 809 C CA . VAL A 1 107 ? 4.27 3.475 17.312 1 97.75 107 VAL A CA 1
ATOM 810 C C . VAL A 1 107 ? 4.027 2.793 18.656 1 97.75 107 VAL A C 1
ATOM 812 O O . VAL A 1 107 ? 4.852 1.993 19.125 1 97.75 107 VAL A O 1
ATOM 815 N N . ASP A 1 108 ? 2.959 3.111 19.25 1 95.38 108 ASP A N 1
ATOM 816 C CA . ASP A 1 108 ? 2.58 2.521 20.531 1 95.38 108 ASP A CA 1
ATOM 817 C C . ASP A 1 108 ? 3.701 2.67 21.562 1 95.38 108 ASP A C 1
ATOM 819 O O . ASP A 1 108 ? 4.059 1.705 22.234 1 95.38 108 ASP A O 1
ATOM 823 N N . GLY A 1 109 ? 4.312 3.764 21.5 1 95.69 109 GLY A N 1
ATOM 824 C CA . GLY A 1 109 ? 5.281 4.113 22.531 1 95.69 109 GLY A CA 1
ATOM 825 C C . GLY A 1 109 ? 6.676 3.602 22.234 1 95.69 109 GLY A C 1
ATOM 826 O O . GLY A 1 109 ? 7.617 3.873 22.984 1 95.69 109 GLY A O 1
ATOM 827 N N . LYS A 1 110 ? 6.859 2.889 21.25 1 97.25 110 LYS A N 1
ATOM 828 C CA . LYS A 1 110 ? 8.172 2.367 20.875 1 97.25 110 LYS A CA 1
ATOM 829 C C . LYS A 1 110 ? 8.727 3.113 19.672 1 97.25 110 LYS A C 1
ATOM 831 O O . LYS A 1 110 ? 8.039 3.26 18.656 1 97.25 110 LYS A O 1
ATOM 836 N N . THR A 1 111 ? 9.945 3.578 19.812 1 98.5 111 THR A N 1
ATOM 837 C CA . THR A 1 111 ? 10.586 4.34 18.75 1 98.5 111 THR A CA 1
ATOM 838 C C . THR A 1 111 ? 11.633 3.49 18.031 1 98.5 111 THR A C 1
ATOM 840 O O . THR A 1 111 ? 12.43 2.807 18.688 1 98.5 111 THR A O 1
ATOM 843 N N . THR A 1 112 ? 11.648 3.518 16.766 1 98.38 112 THR A N 1
ATOM 844 C CA . THR A 1 112 ? 12.609 2.797 15.945 1 98.38 112 THR A CA 1
ATOM 845 C C . THR A 1 112 ? 12.977 3.605 14.703 1 98.38 112 THR A C 1
ATOM 847 O O . THR A 1 112 ? 12.195 4.453 14.258 1 98.38 112 THR A O 1
ATOM 850 N N . VAL A 1 113 ? 14.18 3.432 14.258 1 98.88 113 VAL A N 1
ATOM 851 C CA . VAL A 1 113 ? 14.57 4.027 12.984 1 98.88 113 VAL A CA 1
ATOM 852 C C . VAL A 1 113 ? 14.359 3.018 11.859 1 98.88 113 VAL A C 1
ATOM 854 O O . VAL A 1 113 ? 14.898 1.907 11.898 1 98.88 113 VAL A O 1
ATOM 857 N N . LEU A 1 114 ? 13.609 3.402 10.906 1 98.88 114 LEU A N 1
ATOM 858 C CA . LEU A 1 114 ? 13.375 2.605 9.703 1 98.88 114 LEU A CA 1
ATOM 859 C C . LEU A 1 114 ? 14.32 3.018 8.586 1 98.88 114 LEU A C 1
ATOM 861 O O . LEU A 1 114 ? 14.656 4.195 8.445 1 98.88 114 LEU A O 1
ATOM 865 N N . LYS A 1 115 ? 14.711 2.068 7.82 1 98.69 115 LYS A N 1
ATOM 866 C CA . LYS A 1 115 ? 15.531 2.281 6.637 1 98.69 115 LYS A CA 1
ATOM 867 C C . LYS A 1 115 ? 14.852 1.722 5.387 1 98.69 115 LYS A C 1
ATOM 869 O O . LYS A 1 115 ? 13.781 1.125 5.473 1 98.69 115 LYS A O 1
ATOM 874 N N . ALA A 1 116 ? 15.508 1.957 4.254 1 98.56 116 ALA A N 1
ATOM 875 C CA . ALA A 1 116 ? 14.945 1.479 2.996 1 98.56 116 ALA A CA 1
ATOM 876 C C . ALA A 1 116 ? 14.555 0.007 3.092 1 98.56 116 ALA A C 1
ATOM 878 O O . ALA A 1 116 ? 15.352 -0.824 3.533 1 98.56 116 ALA A O 1
ATOM 879 N N . GLY A 1 117 ? 13.305 -0.267 2.744 1 98.44 117 GLY A N 1
ATOM 880 C CA . GLY A 1 117 ? 12.812 -1.636 2.768 1 98.44 1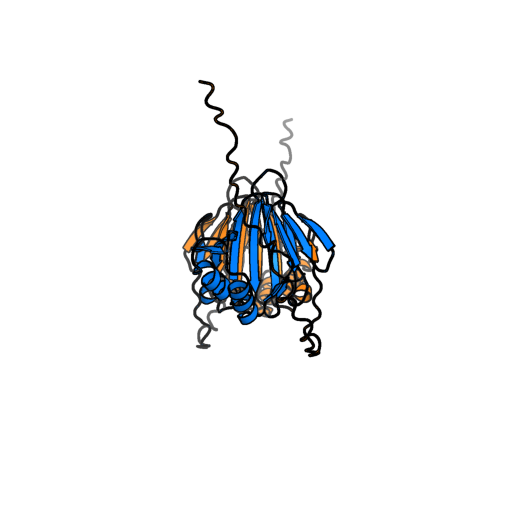17 GLY A CA 1
ATOM 881 C C . GLY A 1 117 ? 12.008 -1.959 4.012 1 98.44 117 GLY A C 1
ATOM 882 O O . GLY A 1 117 ? 11.258 -2.938 4.035 1 98.44 117 GLY A O 1
ATOM 883 N N . ASP A 1 118 ? 12.203 -1.184 5.059 1 98.81 118 ASP A N 1
ATOM 884 C CA . ASP A 1 118 ? 11.43 -1.382 6.281 1 98.81 118 ASP A CA 1
ATOM 885 C C . ASP A 1 118 ? 10 -0.865 6.117 1 98.81 118 ASP A C 1
ATOM 887 O O . ASP A 1 118 ? 9.758 0.07 5.352 1 98.81 118 ASP A O 1
ATOM 891 N N . THR A 1 119 ? 9.047 -1.485 6.809 1 98.81 119 THR A N 1
ATOM 892 C CA . THR A 1 119 ? 7.637 -1.112 6.793 1 98.81 119 THR A CA 1
ATOM 893 C C . THR A 1 119 ? 7.078 -1.05 8.211 1 98.81 119 THR A C 1
ATOM 895 O O . THR A 1 119 ? 7.438 -1.866 9.062 1 98.81 119 THR A O 1
ATOM 898 N N . ALA A 1 120 ? 6.262 -0.096 8.477 1 98.81 120 ALA A N 1
ATOM 899 C CA . ALA A 1 120 ? 5.523 -0.026 9.734 1 98.81 120 ALA A CA 1
ATOM 900 C C . ALA A 1 120 ? 4.016 -0.062 9.484 1 98.81 120 ALA A C 1
ATOM 902 O O . ALA A 1 120 ? 3.525 0.528 8.523 1 98.81 120 ALA A O 1
ATOM 903 N N . PHE A 1 121 ? 3.316 -0.772 10.258 1 98.81 121 PHE A N 1
ATOM 904 C CA . PHE A 1 121 ? 1.858 -0.792 10.297 1 98.81 121 PHE A CA 1
ATOM 905 C C . PHE A 1 121 ? 1.345 -0.161 11.586 1 98.81 121 PHE A C 1
ATOM 907 O O . PHE A 1 121 ? 1.71 -0.589 12.688 1 98.81 121 PHE A O 1
ATOM 914 N N . ALA A 1 122 ? 0.57 0.874 11.484 1 98.56 122 ALA A N 1
ATOM 915 C CA . ALA A 1 122 ? -0.02 1.579 12.625 1 98.56 122 ALA A CA 1
ATOM 916 C C . ALA A 1 122 ? -1.544 1.518 12.578 1 98.56 122 ALA A C 1
ATOM 918 O O . ALA A 1 122 ? -2.182 2.287 11.852 1 98.56 122 ALA A O 1
ATOM 919 N N . PRO A 1 123 ? -2.158 0.716 13.406 1 98.31 123 PRO A N 1
ATOM 920 C CA . PRO A 1 123 ? -3.621 0.643 13.445 1 98.31 123 PRO A CA 1
ATOM 921 C C . PRO A 1 123 ? -4.258 1.897 14.039 1 98.31 123 PRO A C 1
ATOM 923 O O . PRO A 1 123 ? -3.615 2.613 14.812 1 98.31 123 PRO A O 1
ATOM 926 N N . LYS A 1 124 ? -5.5 2.084 13.562 1 97.88 124 LYS A N 1
ATOM 927 C CA . LYS A 1 124 ? -6.254 3.178 14.172 1 97.88 124 LYS A CA 1
ATOM 928 C C . LYS A 1 124 ? -6.301 3.031 15.688 1 97.88 124 LYS A C 1
ATOM 930 O O . LYS A 1 124 ? -6.207 1.921 16.219 1 97.88 124 LYS A O 1
ATOM 935 N N . ASN A 1 125 ? -6.332 4.125 16.328 1 97.38 125 ASN A N 1
ATOM 936 C CA . ASN A 1 125 ? -6.43 4.281 17.781 1 97.38 125 ASN A CA 1
ATOM 937 C C . ASN A 1 125 ? -5.094 3.996 18.469 1 97.38 125 ASN A C 1
ATOM 939 O O . ASN A 1 125 ? -5.016 3.986 19.688 1 97.38 125 ASN A O 1
ATOM 943 N N . ILE A 1 126 ? -4.047 3.742 17.797 1 97.56 126 ILE A N 1
ATOM 944 C CA . ILE A 1 126 ? -2.705 3.557 18.328 1 97.56 126 ILE A CA 1
ATOM 945 C C . ILE A 1 126 ? -1.858 4.797 18.047 1 97.56 126 ILE A C 1
ATOM 947 O O . ILE A 1 126 ? -1.741 5.23 16.906 1 97.56 126 ILE A O 1
ATOM 951 N N . PRO A 1 127 ? -1.251 5.367 19.047 1 98.06 127 PRO A N 1
ATOM 952 C CA . PRO A 1 127 ? -0.415 6.555 18.844 1 98.06 127 PRO A CA 1
ATOM 953 C C . PRO A 1 127 ? 0.78 6.285 17.922 1 98.06 127 PRO A C 1
ATOM 955 O O . PRO A 1 127 ? 1.436 5.246 18.047 1 98.06 127 PRO A O 1
ATOM 958 N N . HIS A 1 128 ? 1.038 7.223 17.047 1 98.69 128 HIS A N 1
ATOM 959 C CA . HIS A 1 128 ? 2.217 7.098 16.203 1 98.69 128 HIS A CA 1
ATOM 960 C C . HIS A 1 128 ? 2.695 8.461 15.719 1 98.69 128 HIS A C 1
ATOM 962 O O . HIS A 1 128 ? 1.959 9.445 15.797 1 98.69 128 HIS A O 1
ATOM 968 N N . SER A 1 129 ? 3.947 8.547 15.32 1 98.56 129 SER A N 1
ATOM 969 C CA . SER A 1 129 ? 4.629 9.703 14.734 1 98.56 129 SER A CA 1
ATOM 970 C C . SER A 1 129 ? 5.773 9.266 13.828 1 98.56 129 SER A C 1
ATOM 972 O O . SER A 1 129 ? 6.191 8.102 13.867 1 98.56 129 SER A O 1
ATOM 974 N N . TRP A 1 130 ? 6.18 10.172 13.031 1 98.62 130 TRP A N 1
ATOM 975 C CA . TRP A 1 130 ? 7.422 9.891 12.328 1 98.62 130 TRP A CA 1
ATOM 976 C C . TRP A 1 130 ? 8.18 11.172 12.008 1 98.62 130 TRP A C 1
ATOM 978 O O . TRP A 1 130 ? 7.582 12.25 11.93 1 98.62 130 TRP A O 1
ATOM 988 N N . THR A 1 131 ? 9.477 11.109 11.836 1 98.75 131 THR A N 1
ATOM 989 C CA . THR A 1 131 ? 10.383 12.188 11.461 1 98.75 131 THR A CA 1
ATOM 990 C C . THR A 1 131 ? 11.516 11.664 10.586 1 98.75 131 THR A C 1
ATOM 992 O O . THR A 1 131 ? 12.078 10.602 10.852 1 98.75 131 THR A O 1
ATOM 995 N N . VAL A 1 132 ? 11.789 12.438 9.484 1 98.75 132 VAL A N 1
ATOM 996 C CA . VAL A 1 132 ? 12.969 12.102 8.688 1 98.75 132 VAL A CA 1
ATOM 997 C C . VAL A 1 132 ? 14.234 12.43 9.469 1 98.75 132 VAL A C 1
ATOM 999 O O . VAL A 1 132 ? 14.383 13.547 9.984 1 98.75 132 VAL A O 1
ATOM 1002 N N . VAL A 1 133 ? 15.102 11.469 9.555 1 98.75 133 VAL A N 1
ATOM 1003 C CA . VAL A 1 133 ? 16.344 11.672 10.305 1 98.75 133 VAL A CA 1
ATOM 1004 C C . VAL A 1 133 ? 17.531 11.398 9.398 1 98.75 133 VAL A C 1
ATOM 1006 O O . VAL A 1 133 ? 17.375 10.969 8.25 1 98.75 133 VAL A O 1
ATOM 1009 N N . GLY A 1 134 ? 18.703 11.688 9.961 1 97.81 134 GLY A N 1
ATOM 1010 C CA . GLY A 1 134 ? 19.922 11.57 9.164 1 97.81 134 GLY A CA 1
ATOM 1011 C C . GLY A 1 134 ? 20.25 12.836 8.391 1 97.81 134 GLY A C 1
ATOM 1012 O O . GLY A 1 134 ? 19.906 13.938 8.82 1 97.81 134 GLY A O 1
ATOM 1013 N N . THR A 1 135 ? 21.094 12.672 7.23 1 97.56 135 THR A N 1
ATOM 1014 C CA . THR A 1 135 ? 21.578 13.844 6.504 1 97.56 135 THR A CA 1
ATOM 1015 C C . THR A 1 135 ? 20.953 13.914 5.117 1 97.56 135 THR A C 1
ATOM 1017 O O . THR A 1 135 ? 21.141 14.898 4.398 1 97.56 135 THR A O 1
ATOM 1020 N N . GLU A 1 136 ? 20.25 12.883 4.777 1 98 136 GLU A N 1
ATOM 1021 C CA . GLU A 1 136 ? 19.656 12.828 3.445 1 98 136 GLU A CA 1
ATOM 1022 C C . GLU A 1 136 ? 18.141 12.836 3.512 1 98 136 GLU A C 1
ATOM 1024 O O . GLU A 1 136 ? 17.547 12.469 4.531 1 98 136 GLU A O 1
ATOM 1029 N N . LYS A 1 137 ? 17.5 13.211 2.402 1 98.19 137 LYS A N 1
ATOM 1030 C CA . LYS A 1 137 ? 16.047 13.094 2.275 1 98.19 137 LYS A CA 1
ATOM 1031 C C . LYS A 1 137 ? 15.594 11.648 2.449 1 98.19 137 LYS A C 1
ATOM 1033 O O . LYS A 1 137 ? 16.375 10.719 2.234 1 98.19 137 LYS A O 1
ATOM 1038 N N . ALA A 1 138 ? 14.43 11.539 2.941 1 98.56 138 ALA A N 1
ATOM 1039 C CA . ALA A 1 138 ? 13.812 10.219 2.934 1 98.56 138 ALA A CA 1
ATOM 1040 C C . ALA A 1 138 ? 12.586 10.188 2.021 1 98.56 138 ALA A C 1
ATOM 1042 O O . ALA A 1 138 ? 11.836 11.164 1.956 1 98.56 138 ALA A O 1
ATOM 1043 N N . LYS A 1 139 ? 12.461 9.102 1.303 1 98.69 139 LYS A N 1
ATOM 1044 C CA . LYS A 1 139 ? 11.273 8.797 0.507 1 98.69 139 LYS A CA 1
ATOM 1045 C C . LYS A 1 139 ? 10.461 7.668 1.139 1 98.69 139 LYS A C 1
ATOM 1047 O O . LYS A 1 139 ? 11.008 6.613 1.47 1 98.69 139 LYS A O 1
ATOM 1052 N N . MET A 1 140 ? 9.203 7.914 1.335 1 98.75 140 MET A N 1
ATOM 1053 C CA . MET A 1 140 ? 8.297 6.984 2.008 1 98.75 140 MET A CA 1
ATOM 1054 C C . MET A 1 140 ? 6.949 6.93 1.301 1 98.75 140 MET A C 1
ATOM 1056 O O . MET A 1 140 ? 6.414 7.965 0.9 1 98.75 140 MET A O 1
ATOM 1060 N N . ILE A 1 141 ? 6.449 5.742 1.004 1 98.94 141 ILE A N 1
ATOM 1061 C CA . ILE A 1 141 ? 5.086 5.578 0.516 1 98.94 141 ILE A CA 1
ATOM 1062 C C . ILE A 1 141 ? 4.156 5.262 1.685 1 98.94 141 ILE A C 1
ATOM 1064 O O . ILE A 1 141 ? 4.34 4.258 2.379 1 98.94 141 ILE A O 1
ATOM 1068 N N . THR A 1 142 ? 3.199 6.086 1.883 1 98.94 142 THR A N 1
ATOM 1069 C CA . THR A 1 142 ? 2.24 5.895 2.967 1 98.94 142 THR A CA 1
ATOM 1070 C C . THR A 1 142 ? 0.85 5.602 2.412 1 98.94 142 THR A C 1
ATOM 1072 O O . THR A 1 142 ? 0.418 6.223 1.44 1 98.94 142 THR A O 1
ATOM 1075 N N . SER A 1 143 ? 0.215 4.648 3 1 98.94 143 SER A N 1
ATOM 1076 C CA . SER A 1 143 ? -1.177 4.336 2.689 1 98.94 143 SER A CA 1
ATOM 1077 C C . SER A 1 143 ? -2.062 4.477 3.924 1 98.94 143 SER A C 1
ATOM 1079 O O . SER A 1 143 ? -1.659 4.105 5.027 1 98.94 143 SER A O 1
ATOM 1081 N N . ALA A 1 144 ? -3.213 5.012 3.736 1 98.88 144 ALA A N 1
ATOM 1082 C CA . ALA A 1 144 ? -4.273 4.988 4.738 1 98.88 144 ALA A CA 1
ATOM 1083 C C . ALA A 1 144 ? -5.523 4.301 4.199 1 98.88 144 ALA A C 1
ATOM 1085 O O . ALA A 1 144 ? -5.883 4.477 3.033 1 98.88 144 ALA A O 1
ATOM 1086 N N . PHE A 1 145 ? -6.082 3.531 4.984 1 98.62 145 PHE A N 1
ATOM 1087 C CA . PHE A 1 145 ? -7.258 2.775 4.57 1 98.62 145 PHE A CA 1
ATOM 1088 C C . PHE A 1 145 ? -8.227 2.598 5.738 1 98.62 145 PHE A C 1
ATOM 1090 O O . PHE A 1 145 ? -7.809 2.283 6.855 1 98.62 145 PHE A O 1
ATOM 1097 N N . PRO A 1 146 ? -9.508 2.951 5.609 1 98.56 146 PRO A N 1
ATOM 1098 C CA . PRO A 1 146 ? -10.047 3.4 4.324 1 98.56 146 PRO A CA 1
ATOM 1099 C C . PRO A 1 146 ? -9.562 4.797 3.938 1 98.56 146 PRO A C 1
ATOM 1101 O O . PRO A 1 146 ? -8.844 5.438 4.703 1 98.56 146 PRO A O 1
ATOM 1104 N N . ALA A 1 147 ? -9.898 5.188 2.684 1 98.75 147 ALA A N 1
ATOM 1105 C CA . ALA A 1 147 ? -9.578 6.527 2.201 1 98.75 147 ALA A CA 1
ATOM 1106 C C . ALA A 1 147 ? -10.438 7.582 2.895 1 98.75 147 ALA A C 1
ATOM 1108 O O . ALA A 1 147 ? -11.367 7.246 3.635 1 98.75 147 ALA A O 1
ATOM 1109 N N . GLY A 1 148 ? -10.062 8.797 2.756 1 98.62 148 GLY A N 1
ATOM 1110 C CA . GLY A 1 148 ? -10.805 9.914 3.326 1 98.62 148 GLY A CA 1
ATOM 1111 C C . GLY A 1 148 ? -9.914 10.977 3.941 1 98.62 148 GLY A C 1
ATOM 1112 O O . GLY A 1 148 ? -10.219 12.164 3.879 1 98.62 148 GLY A O 1
ATOM 1113 N N . ILE A 1 149 ? -8.797 10.555 4.445 1 98.81 149 ILE A N 1
ATOM 1114 C CA . ILE A 1 149 ? -7.922 11.469 5.176 1 98.81 149 ILE A CA 1
ATOM 1115 C C . ILE A 1 149 ? -7.371 12.523 4.227 1 98.81 149 ILE A C 1
ATOM 1117 O O . ILE A 1 149 ? -6.973 13.609 4.66 1 98.81 149 ILE A O 1
ATOM 1121 N N . GLU A 1 150 ? -7.348 12.234 2.951 1 98.75 150 GLU A N 1
ATOM 1122 C CA . GLU A 1 150 ? -6.828 13.188 1.979 1 98.75 150 GLU A CA 1
ATOM 1123 C C . GLU A 1 150 ? -7.668 14.469 1.96 1 98.75 150 GLU A C 1
ATOM 1125 O O . GLU A 1 150 ? -7.188 15.523 1.552 1 98.75 150 GLU A O 1
ATOM 1130 N N . MET A 1 151 ? -8.922 14.359 2.4 1 98.62 151 MET A N 1
ATOM 1131 C CA . MET A 1 151 ? -9.75 15.555 2.518 1 98.62 151 MET A CA 1
ATOM 1132 C C . MET A 1 151 ? -9.211 16.484 3.604 1 98.62 151 MET A C 1
ATOM 1134 O O . MET A 1 151 ? -9.242 17.703 3.455 1 98.62 151 MET A O 1
ATOM 1138 N N . MET A 1 152 ? -8.758 15.922 4.672 1 98.69 152 MET A N 1
ATOM 1139 C CA . MET A 1 152 ? -8.109 16.703 5.715 1 98.69 152 MET A CA 1
ATOM 1140 C C . MET A 1 152 ? -6.863 17.406 5.18 1 98.69 152 MET A C 1
ATOM 1142 O O . MET A 1 152 ? -6.652 18.594 5.434 1 98.69 152 MET A O 1
ATOM 1146 N N . PHE A 1 153 ? -6.066 16.609 4.449 1 98.62 153 PHE A N 1
ATOM 1147 C CA . PHE A 1 153 ? -4.828 17.156 3.906 1 98.62 153 PHE A CA 1
ATOM 1148 C C . PHE A 1 153 ? -5.121 18.344 3.004 1 98.62 153 PHE A C 1
ATOM 1150 O O . PHE A 1 153 ? -4.41 19.359 3.045 1 98.62 153 PHE A O 1
ATOM 1157 N N . LYS A 1 154 ? -6.141 18.234 2.254 1 98.19 154 LYS A N 1
ATOM 1158 C CA . LYS A 1 154 ? -6.52 19.328 1.365 1 98.19 154 LYS A CA 1
ATOM 1159 C C . LYS A 1 154 ? -6.941 20.562 2.16 1 98.19 154 LYS A C 1
ATOM 1161 O O . LYS A 1 154 ? -6.551 21.672 1.832 1 98.19 154 LYS A O 1
ATOM 1166 N N . GLU A 1 155 ? -7.734 20.344 3.189 1 97.94 155 GLU A N 1
ATOM 1167 C CA . GLU A 1 155 ? -8.164 21.453 4.035 1 97.94 155 GLU A CA 1
ATOM 1168 C C . GLU A 1 155 ? -6.969 22.156 4.672 1 97.94 155 GLU A C 1
ATOM 1170 O O . GLU A 1 155 ? -6.922 23.391 4.723 1 97.94 155 GLU A O 1
ATOM 1175 N N . LEU A 1 156 ? -6.051 21.391 5.141 1 97.38 156 LEU A N 1
ATOM 1176 C CA . LEU A 1 156 ? -4.867 21.969 5.777 1 97.38 156 LEU A CA 1
ATOM 1177 C C . LEU A 1 156 ? -4.012 22.703 4.758 1 97.38 156 LEU A C 1
ATOM 1179 O O . LEU A 1 156 ? -3.471 23.781 5.062 1 97.38 156 LEU A O 1
ATOM 1183 N N . ALA A 1 157 ? -3.896 22.172 3.592 1 96.81 157 ALA A N 1
ATOM 1184 C CA . ALA A 1 157 ? -3.094 22.781 2.537 1 96.81 157 ALA A CA 1
ATOM 1185 C C . ALA A 1 157 ? -3.695 24.125 2.09 1 96.81 157 ALA A C 1
ATOM 1187 O O . ALA A 1 157 ? -2.986 24.984 1.584 1 96.81 157 ALA A O 1
ATOM 1188 N N . ASP A 1 158 ? -4.984 24.266 2.277 1 95.88 158 ASP A N 1
ATOM 1189 C CA . ASP A 1 158 ? -5.699 25.453 1.82 1 95.88 158 ASP A CA 1
ATOM 1190 C C . ASP A 1 158 ? -5.574 26.594 2.83 1 95.88 158 ASP A C 1
ATOM 1192 O O . ASP A 1 158 ? -5.973 27.734 2.549 1 95.88 158 ASP A O 1
ATOM 1196 N N . LEU A 1 159 ? -5.035 26.266 3.973 1 94.75 159 LEU A N 1
ATOM 1197 C CA . LEU A 1 159 ? -4.824 27.328 4.949 1 94.75 159 LEU A CA 1
ATOM 1198 C C . LEU A 1 159 ? -3.844 28.359 4.414 1 94.75 159 LEU A C 1
ATOM 1200 O O . LEU A 1 159 ? -2.963 28.047 3.615 1 94.75 159 LEU A O 1
ATOM 1204 N N . PRO A 1 160 ? -3.953 29.578 4.859 1 90.56 160 PRO A N 1
ATOM 1205 C CA . PRO A 1 160 ? -3.035 30.625 4.387 1 90.56 160 PRO A CA 1
ATOM 1206 C C . PRO A 1 160 ? -1.584 30.344 4.77 1 90.56 160 PRO A C 1
ATOM 1208 O O . PRO A 1 160 ? -1.323 29.672 5.77 1 90.56 160 PRO A O 1
ATOM 1211 N N . PRO A 1 161 ? -0.759 30.844 3.891 1 86 161 PRO A N 1
ATOM 1212 C CA . PRO A 1 161 ? 0.659 30.656 4.207 1 86 161 PRO A CA 1
ATOM 1213 C C . PRO A 1 161 ? 1.066 31.344 5.508 1 86 161 PRO A C 1
ATOM 1215 O O . PRO A 1 161 ? 0.398 32.281 5.949 1 86 161 PRO A O 1
ATOM 1218 N N . GLY A 1 162 ? 2.213 30.828 6.094 1 84.62 162 GLY A N 1
ATOM 1219 C CA . GLY A 1 162 ? 2.689 31.375 7.363 1 84.62 162 GLY A CA 1
ATOM 1220 C C . GLY A 1 162 ? 2.533 30.391 8.516 1 84.62 162 GLY A C 1
ATOM 1221 O O . GLY A 1 162 ? 2.211 29.219 8.305 1 84.62 162 GLY A O 1
ATOM 1222 N N . PRO A 1 163 ? 2.855 30.906 9.773 1 85.5 163 PRO A N 1
ATOM 1223 C CA . PRO A 1 163 ? 2.658 30.016 10.922 1 85.5 163 PRO A CA 1
ATOM 1224 C C . PRO A 1 163 ? 1.199 29.609 11.102 1 85.5 163 PRO A C 1
ATOM 1226 O O . PRO A 1 163 ? 0.302 30.453 11.047 1 85.5 163 PRO A O 1
ATOM 1229 N N . PRO A 1 164 ? 1.02 28.422 11.109 1 81.62 164 PRO A N 1
ATOM 1230 C CA . PRO A 1 164 ? -0.376 27.969 11.188 1 81.62 164 PRO A CA 1
ATOM 1231 C C . PRO A 1 164 ? -1.049 28.375 12.5 1 81.62 164 PRO A C 1
ATOM 1233 O O . PRO A 1 164 ? -0.381 28.484 13.531 1 81.62 164 PRO A O 1
ATOM 1236 N N . ASP A 1 165 ? -2.338 28.688 12.352 1 88.38 165 ASP A N 1
ATOM 1237 C CA . ASP A 1 165 ? -3.201 28.797 13.523 1 88.38 165 ASP A CA 1
ATOM 1238 C C . ASP A 1 165 ? -3.459 27.406 14.133 1 88.38 165 ASP A C 1
ATOM 1240 O O . ASP A 1 165 ? -4.273 26.641 13.617 1 88.38 165 ASP A O 1
ATOM 1244 N N . PHE A 1 166 ? -2.832 27.125 15.195 1 87.94 166 PHE A N 1
ATOM 1245 C CA . PHE A 1 166 ? -2.84 25.781 15.766 1 87.94 166 PHE A CA 1
ATOM 1246 C C . PHE A 1 166 ? -4.258 25.359 16.141 1 87.94 166 PHE A C 1
ATOM 1248 O O . PHE A 1 166 ? -4.613 24.188 16.016 1 87.94 166 PHE A O 1
ATOM 1255 N N . GLU A 1 167 ? -4.988 26.312 16.625 1 90.94 167 GLU A N 1
ATOM 1256 C CA . GLU A 1 167 ? -6.375 26 16.969 1 90.94 167 GLU A CA 1
ATOM 1257 C C . GLU A 1 167 ? -7.164 25.578 15.727 1 90.94 167 GLU A C 1
ATOM 1259 O O . GLU A 1 167 ? -7.938 24.609 15.781 1 90.94 167 GLU A O 1
ATOM 1264 N N . LYS A 1 168 ? -6.941 26.328 14.664 1 93.81 168 LYS A N 1
ATOM 1265 C CA . LYS A 1 168 ? -7.621 25.984 13.414 1 93.81 168 LYS A CA 1
ATOM 1266 C C . LYS A 1 168 ? -7.164 24.625 12.898 1 93.81 168 LYS A C 1
ATOM 1268 O O . LYS A 1 168 ? -7.984 23.828 12.438 1 93.81 168 LYS A O 1
ATOM 1273 N N . VAL A 1 169 ? -5.93 24.359 12.977 1 94.88 169 VAL A N 1
ATOM 1274 C CA . VAL A 1 169 ? -5.352 23.094 12.539 1 94.88 169 VAL A CA 1
ATOM 1275 C C . VAL A 1 169 ? -5.934 21.953 13.367 1 94.88 169 VAL A C 1
ATOM 1277 O O . VAL A 1 169 ? -6.383 20.938 12.812 1 94.88 169 VAL A O 1
ATOM 1280 N N . ALA A 1 170 ? -5.957 22.094 14.633 1 94 170 ALA A N 1
ATOM 1281 C CA . ALA A 1 170 ? -6.484 21.062 15.531 1 94 170 ALA A CA 1
ATOM 1282 C C . ALA A 1 170 ? -7.957 20.781 15.234 1 94 170 ALA A C 1
ATOM 1284 O O . ALA A 1 170 ? -8.398 19.641 15.289 1 94 170 ALA A O 1
ATOM 1285 N N . LYS A 1 171 ? -8.664 21.844 15 1 95.81 171 LYS A N 1
ATOM 1286 C CA . LYS A 1 171 ? -10.086 21.688 14.695 1 95.81 171 LYS A CA 1
ATOM 1287 C C . LYS A 1 171 ? -10.289 20.906 13.406 1 95.81 171 LYS A C 1
ATOM 1289 O O . LYS A 1 171 ? -11.117 20 13.352 1 95.81 171 LYS A O 1
ATOM 1294 N N . ILE A 1 172 ? -9.539 21.281 12.406 1 97.31 172 ILE A N 1
ATOM 1295 C CA . ILE A 1 172 ? -9.625 20.578 11.133 1 97.31 172 ILE A CA 1
ATOM 1296 C C . ILE A 1 172 ? -9.289 19.094 11.336 1 97.31 172 ILE A C 1
ATOM 1298 O O . ILE A 1 172 ? -10.023 18.219 10.891 1 97.31 172 ILE A O 1
ATOM 1302 N N . CYS A 1 173 ? -8.18 18.766 12 1 97.81 173 CYS A N 1
ATOM 1303 C CA . CYS A 1 173 ? -7.754 17.391 12.258 1 97.81 173 CYS A CA 1
ATOM 1304 C C . CYS A 1 173 ? -8.805 16.641 13.07 1 97.81 173 CYS A C 1
ATOM 1306 O O . CYS A 1 173 ? -9.141 15.5 12.75 1 97.81 173 CYS A O 1
ATOM 1308 N N . GLY A 1 174 ? -9.297 17.312 14.086 1 97.81 174 GLY A N 1
ATOM 1309 C CA . GLY A 1 174 ? -10.336 16.719 14.906 1 97.81 174 GLY A CA 1
ATOM 1310 C C . GLY A 1 174 ? -11.57 16.328 14.117 1 97.81 174 GLY A C 1
ATOM 1311 O O . GLY A 1 174 ? -12.156 15.273 14.359 1 97.81 174 GLY A O 1
ATOM 1312 N N . ASN A 1 175 ? -12.016 17.188 13.18 1 98.06 175 ASN A N 1
ATOM 1313 C CA . ASN A 1 175 ? -13.172 16.922 12.328 1 98.06 175 ASN A CA 1
ATOM 1314 C C . ASN A 1 175 ? -12.977 15.633 11.523 1 98.06 175 ASN A C 1
ATOM 1316 O O . ASN A 1 175 ? -13.953 15.008 11.102 1 98.06 175 ASN A O 1
ATOM 1320 N N . HIS A 1 176 ? -11.711 15.273 11.406 1 98.38 176 HIS A N 1
ATOM 1321 C CA . HIS A 1 176 ? -11.414 14.094 10.609 1 98.38 176 HIS A CA 1
ATOM 1322 C C . HIS A 1 176 ? -10.945 12.938 11.492 1 98.38 176 HIS A C 1
ATOM 1324 O O . HIS A 1 176 ? -10.43 11.938 10.984 1 98.38 176 HIS A O 1
ATOM 1330 N N . GLY A 1 177 ? -11.102 13.039 12.758 1 98.19 177 GLY A N 1
ATOM 1331 C CA . GLY A 1 177 ? -10.844 11.93 13.672 1 98.19 177 GLY A CA 1
ATOM 1332 C C . GLY A 1 177 ? -9.391 11.828 14.094 1 98.19 177 GLY A C 1
ATOM 1333 O O . GLY A 1 177 ? -8.922 10.75 14.461 1 98.19 177 GLY A O 1
ATOM 1334 N N . ILE A 1 178 ? -8.672 12.883 13.977 1 98.12 178 ILE A N 1
ATOM 1335 C CA . ILE A 1 178 ? -7.266 12.891 14.344 1 98.12 178 ILE A CA 1
ATOM 1336 C C . ILE A 1 178 ? -7.055 13.781 15.562 1 98.12 178 ILE A C 1
ATOM 1338 O O . ILE A 1 178 ? -7.574 14.898 15.617 1 98.12 178 ILE A O 1
ATOM 1342 N N . SER A 1 179 ? -6.332 13.305 16.469 1 96.81 179 SER A N 1
ATOM 1343 C CA . SER A 1 179 ? -5.957 14.078 17.656 1 96.81 179 SER A CA 1
ATOM 1344 C C . SER A 1 179 ? -4.465 13.945 17.953 1 96.81 179 SER A C 1
ATOM 1346 O O . SER A 1 179 ? -3.889 12.867 17.797 1 96.81 179 SER A O 1
ATOM 1348 N N . PHE A 1 180 ? -3.875 14.945 18.344 1 94.62 180 PHE A N 1
ATOM 1349 C CA . PHE A 1 180 ? -2.455 14.969 18.672 1 94.62 180 PHE A CA 1
ATOM 1350 C C . PHE A 1 180 ? -2.24 14.734 20.156 1 94.62 180 PHE A C 1
ATOM 1352 O O . PHE A 1 180 ? -3.08 15.109 20.969 1 94.62 180 PHE A O 1
ATOM 1359 N N . LEU A 1 181 ? -1.11 14.055 20.375 1 90 181 LEU A N 1
ATOM 1360 C CA . LEU A 1 181 ? -0.794 13.742 21.766 1 90 181 LEU A CA 1
ATOM 1361 C C . LEU A 1 181 ? 0.243 14.711 22.328 1 90 181 LEU A C 1
ATOM 1363 O O . LEU A 1 181 ? 1.115 15.18 21.594 1 90 181 LEU A O 1
ATOM 1367 N N . LYS A 1 182 ? 0.152 15.133 23.516 1 74.12 182 LYS A N 1
ATOM 1368 C CA . LYS A 1 182 ? 1.017 16.078 24.219 1 74.12 182 LYS A CA 1
ATOM 1369 C C . LYS A 1 182 ? 2.281 15.398 24.719 1 74.12 182 LYS A C 1
ATOM 1371 O O . LYS A 1 182 ? 2.256 14.211 25.078 1 74.12 182 LYS A O 1
ATOM 1376 N N . MET B 1 1 ? 35.719 48.312 6.223 1 24.45 1 MET B N 1
ATOM 1377 C CA . MET B 1 1 ? 34.281 48.312 6.07 1 24.45 1 MET B CA 1
ATOM 1378 C C . MET B 1 1 ? 33.719 46.906 5.902 1 24.45 1 MET B C 1
ATOM 1380 O O . MET B 1 1 ? 33.75 46.375 4.797 1 24.45 1 MET B O 1
ATOM 1384 N N . ASP B 1 2 ? 33.938 45.938 6.828 1 26.12 2 ASP B N 1
ATOM 1385 C CA . ASP B 1 2 ? 34.125 44.469 6.945 1 26.12 2 ASP B CA 1
ATOM 1386 C C . ASP B 1 2 ? 32.781 43.75 6.961 1 26.12 2 ASP B C 1
ATOM 1388 O O . ASP B 1 2 ? 32 43.906 7.914 1 26.12 2 ASP B O 1
ATOM 1392 N N . ARG B 1 3 ? 31.953 43.719 5.742 1 29.62 3 ARG B N 1
ATOM 1393 C CA . ARG B 1 3 ? 30.656 43.156 5.387 1 29.62 3 ARG B CA 1
ATOM 1394 C C . ARG B 1 3 ? 30.547 41.719 5.84 1 29.62 3 ARG B C 1
ATOM 1396 O O . ARG B 1 3 ? 31.219 40.844 5.293 1 29.62 3 ARG B O 1
ATOM 1403 N N . LYS B 1 4 ? 30.281 41.438 7.137 1 27.73 4 LYS B N 1
ATOM 1404 C CA . LYS B 1 4 ? 29.922 40.25 7.91 1 27.73 4 LYS B CA 1
ATOM 1405 C C . LYS B 1 4 ? 28.734 39.531 7.281 1 27.73 4 LYS B C 1
ATOM 1407 O O . LYS B 1 4 ? 27.609 40.031 7.285 1 27.73 4 LYS B O 1
ATOM 1412 N N . ASN B 1 5 ? 28.859 38.844 6.129 1 24.66 5 ASN B N 1
ATOM 1413 C CA . ASN B 1 5 ? 27.938 38.125 5.238 1 24.66 5 ASN B CA 1
ATOM 1414 C C . ASN B 1 5 ? 27.172 37.062 5.984 1 24.66 5 ASN B C 1
ATOM 1416 O O . ASN B 1 5 ? 26.609 36.156 5.363 1 24.66 5 ASN B O 1
ATOM 1420 N N . PHE B 1 6 ? 27.406 36.719 7.285 1 25.7 6 PHE B N 1
ATOM 1421 C CA . PHE B 1 6 ? 27.156 35.344 7.684 1 25.7 6 PHE B CA 1
ATOM 1422 C C . PHE B 1 6 ? 25.703 34.938 7.422 1 25.7 6 PHE B C 1
ATOM 1424 O O . PHE B 1 6 ? 24.859 35.812 7.207 1 25.7 6 PHE B O 1
ATOM 1431 N N . ILE B 1 7 ? 25.031 33.812 8.281 1 26.02 7 ILE B N 1
ATOM 1432 C CA . ILE B 1 7 ? 24.375 32.5 8.258 1 26.02 7 ILE B CA 1
ATOM 1433 C C . ILE B 1 7 ? 22.875 32.688 8.438 1 26.02 7 ILE B C 1
ATOM 1435 O O . ILE B 1 7 ? 22.406 32.969 9.539 1 26.02 7 ILE B O 1
ATOM 1439 N N . LYS B 1 8 ? 22.188 33.312 7.691 1 29.95 8 LYS B N 1
ATOM 1440 C CA . LYS B 1 8 ? 20.719 33.375 7.734 1 29.95 8 LYS B CA 1
ATOM 1441 C C . LYS B 1 8 ? 20.094 32 7.582 1 29.95 8 LYS B C 1
ATOM 1443 O O . LYS B 1 8 ? 19.938 31.5 6.465 1 29.95 8 LYS B O 1
ATOM 1448 N N . THR B 1 9 ? 20.484 30.906 8.289 1 28.64 9 THR B N 1
ATOM 1449 C CA . THR B 1 9 ? 19.781 29.625 8.211 1 28.64 9 THR B CA 1
ATOM 1450 C C . THR B 1 9 ? 18.328 29.781 8.617 1 28.64 9 THR B C 1
ATOM 1452 O O . THR B 1 9 ? 18.016 29.969 9.797 1 28.64 9 THR B O 1
ATOM 1455 N N . ALA B 1 10 ? 17.547 30.562 8.023 1 31.31 10 ALA B N 1
ATOM 1456 C CA . ALA B 1 10 ? 16.094 30.609 8.234 1 31.31 10 ALA B CA 1
ATOM 1457 C C . ALA B 1 10 ? 15.453 29.25 7.957 1 31.31 10 ALA B C 1
ATOM 1459 O O . ALA B 1 10 ? 15.086 28.953 6.82 1 31.31 10 ALA B O 1
ATOM 1460 N N . GLY B 1 11 ? 16.156 28.078 8.156 1 32.81 11 GLY B N 1
ATOM 1461 C CA . GLY B 1 11 ? 15.43 26.859 7.855 1 32.81 11 GLY B CA 1
ATOM 1462 C C . GLY B 1 11 ? 14.117 26.734 8.609 1 32.81 11 GLY B C 1
ATOM 1463 O O . GLY B 1 11 ? 14.109 26.469 9.812 1 32.81 11 GLY B O 1
ATOM 1464 N N . LEU B 1 12 ? 13.141 27.516 8.375 1 32.22 12 LEU B N 1
ATOM 1465 C CA . LEU B 1 12 ? 11.812 27.391 8.969 1 32.22 12 LEU B CA 1
ATOM 1466 C C . LEU B 1 12 ? 11.273 25.969 8.805 1 32.22 12 LEU B C 1
ATOM 1468 O O . LEU B 1 12 ? 10.711 25.641 7.762 1 32.22 12 LEU B O 1
ATOM 1472 N N . GLY B 1 13 ? 12.055 24.891 9.07 1 35.09 13 GLY B N 1
ATOM 1473 C CA . GLY B 1 13 ? 11.43 23.578 9.164 1 35.09 13 GLY B CA 1
ATOM 1474 C C . GLY B 1 13 ? 10.258 23.547 10.125 1 35.09 13 GLY B C 1
ATOM 1475 O O . GLY B 1 13 ? 10.453 23.547 11.344 1 35.09 13 GLY B O 1
ATOM 1476 N N . ILE B 1 14 ? 9.211 24.172 9.961 1 35.19 14 ILE B N 1
ATOM 1477 C CA . ILE B 1 14 ? 8.039 24.234 10.828 1 35.19 14 ILE B CA 1
ATOM 1478 C C . ILE B 1 14 ? 7.609 22.828 11.211 1 35.19 14 ILE B C 1
ATOM 1480 O O . ILE B 1 14 ? 7.082 22.078 10.383 1 35.19 14 ILE B O 1
ATOM 1484 N N . GLY B 1 15 ? 8.438 21.969 11.844 1 37.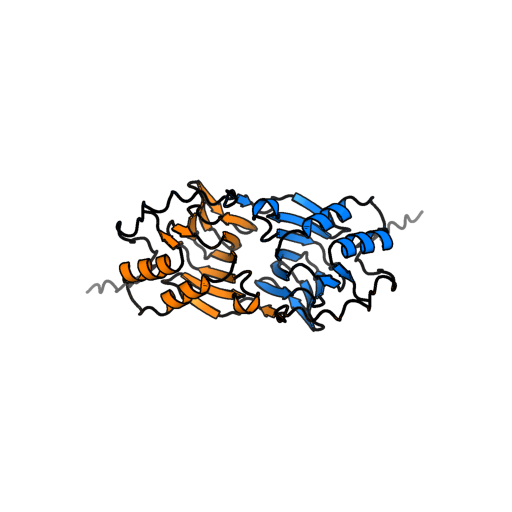38 15 GLY B N 1
ATOM 1485 C CA . GLY B 1 15 ? 7.938 20.812 12.562 1 37.38 15 GLY B CA 1
ATOM 1486 C C . GLY B 1 15 ? 6.848 21.141 13.555 1 37.38 15 GLY B C 1
ATOM 1487 O O . GLY B 1 15 ? 6.82 22.25 14.102 1 37.38 15 GLY B O 1
ATOM 1488 N N . VAL B 1 16 ? 5.586 20.547 13.461 1 38.91 16 VAL B N 1
ATOM 1489 C CA . VAL B 1 16 ? 4.387 20.625 14.289 1 38.91 16 VAL B CA 1
ATOM 1490 C C . VAL B 1 16 ? 4.773 20.562 15.766 1 38.91 16 VAL B C 1
ATOM 1492 O O . VAL B 1 16 ? 3.943 20.234 16.609 1 38.91 16 VAL B O 1
ATOM 1495 N N . ALA B 1 17 ? 5.895 20.969 16.172 1 38.16 17 ALA B N 1
ATOM 1496 C CA . ALA B 1 17 ? 6.254 20.797 17.578 1 38.16 17 ALA B CA 1
ATOM 1497 C C . ALA B 1 17 ? 5.312 21.578 18.5 1 38.16 17 ALA B C 1
ATOM 1499 O O . ALA B 1 17 ? 5.195 21.281 19.688 1 38.16 17 ALA B O 1
ATOM 1500 N N . LEU B 1 18 ? 4.887 22.75 18.109 1 38.53 18 LEU B N 1
ATOM 1501 C CA . LEU B 1 18 ? 4.367 23.547 19.203 1 38.53 18 LEU B CA 1
ATOM 1502 C C . LEU B 1 18 ? 2.857 23.375 19.344 1 38.53 18 LEU B C 1
ATOM 1504 O O . LEU B 1 18 ? 2.09 24.219 18.875 1 38.53 18 LEU B O 1
ATOM 1508 N N . ILE B 1 19 ? 2.326 22.266 19.219 1 41.16 19 ILE B N 1
ATOM 1509 C CA . ILE B 1 19 ? 0.883 22.203 19.422 1 41.16 19 ILE B CA 1
ATOM 1510 C C . ILE B 1 19 ? 0.554 22.5 20.875 1 41.16 19 ILE B C 1
ATOM 1512 O O . ILE B 1 19 ? 1.107 21.875 21.781 1 41.16 19 ILE B O 1
ATOM 1516 N N . PRO B 1 20 ? -0.124 23.5 21.188 1 41.25 20 PRO B N 1
ATOM 1517 C CA . PRO B 1 20 ? -0.515 23.812 22.578 1 41.25 20 PRO B CA 1
ATOM 1518 C C . PRO B 1 20 ? -1.333 22.703 23.219 1 41.25 20 PRO B C 1
ATOM 1520 O O . PRO B 1 20 ? -1.978 21.922 22.516 1 41.25 20 PRO B O 1
ATOM 1523 N N . GLU B 1 21 ? -1.354 22.531 24.656 1 42.31 21 GLU B N 1
ATOM 1524 C CA . GLU B 1 21 ? -1.904 21.578 25.609 1 42.31 21 GLU B CA 1
ATOM 1525 C C . GLU B 1 21 ? -3.398 21.375 25.375 1 42.31 21 GLU B C 1
ATOM 1527 O O . GLU B 1 21 ? -3.939 20.312 25.703 1 42.31 21 GLU B O 1
ATOM 1532 N N . ALA B 1 22 ? -4.141 22.25 24.984 1 43.81 22 ALA B N 1
ATOM 1533 C CA . ALA B 1 22 ? -5.598 22.172 24.984 1 43.81 22 ALA B CA 1
ATOM 1534 C C . ALA B 1 22 ? -6.09 21.125 23.984 1 43.81 22 ALA B C 1
ATOM 1536 O O . ALA B 1 22 ? -7.27 20.781 23.969 1 43.81 22 ALA B O 1
ATOM 1537 N N . ALA B 1 23 ? -5.309 20.859 23 1 43.19 23 ALA B N 1
ATOM 1538 C CA . ALA B 1 23 ? -5.824 19.906 22.031 1 43.19 23 ALA B CA 1
ATOM 1539 C C . ALA B 1 23 ? -5.688 18.484 22.531 1 43.19 23 ALA B C 1
ATOM 1541 O O . ALA B 1 23 ? -5.891 17.516 21.781 1 43.19 23 ALA B O 1
ATOM 1542 N N . ILE B 1 24 ? -5.367 18.281 23.844 1 40.09 24 ILE B N 1
ATOM 1543 C CA . ILE B 1 24 ? -5.273 16.938 24.422 1 40.09 24 ILE B CA 1
ATOM 1544 C C . ILE B 1 24 ? -6.656 16.484 24.891 1 40.09 24 ILE B C 1
ATOM 1546 O O . ILE B 1 24 ? -7.203 17.016 25.859 1 40.09 24 ILE B O 1
ATOM 1550 N N . SER B 1 25 ? -7.566 16.094 24.047 1 38.72 25 SER B N 1
ATOM 1551 C CA . SER B 1 25 ? -8.875 15.562 24.438 1 38.72 25 SER B CA 1
ATOM 1552 C C . SER B 1 25 ? -8.742 14.273 25.234 1 38.72 25 SER B C 1
ATOM 1554 O O . SER B 1 25 ? -8.141 13.305 24.766 1 38.72 25 SER B O 1
ATOM 1556 N N . GLU B 1 26 ? -8.82 14.172 26.594 1 35.03 26 GLU B N 1
ATOM 1557 C CA . GLU B 1 26 ? -8.945 13.07 27.531 1 35.03 26 GLU B CA 1
ATOM 1558 C C . GLU B 1 26 ? -10.141 12.18 27.188 1 35.03 26 GLU B C 1
ATOM 1560 O O . GLU B 1 26 ? -10.266 11.07 27.703 1 35.03 26 GLU B O 1
ATOM 1565 N N . GLY B 1 27 ? -11.289 12.727 26.797 1 36.44 27 GLY B N 1
ATOM 1566 C CA . GLY B 1 27 ? -12.578 12.117 27.062 1 36.44 27 GLY B CA 1
ATOM 1567 C C . GLY B 1 27 ? -12.758 10.773 26.375 1 36.44 27 GLY B C 1
ATOM 1568 O O . GLY B 1 27 ? -13.594 9.969 26.781 1 36.44 27 GLY B O 1
ATOM 1569 N N . LEU B 1 28 ? -12.617 10.562 25.109 1 35.91 28 LEU B N 1
ATOM 1570 C CA . LEU B 1 28 ? -13.453 9.625 24.359 1 35.91 28 LEU B CA 1
ATOM 1571 C C . LEU B 1 28 ? -12.922 8.203 24.5 1 35.91 28 LEU B C 1
ATOM 1573 O O . LEU B 1 28 ? -13.195 7.355 23.641 1 35.91 28 LEU B O 1
ATOM 1577 N N . LEU B 1 29 ? -12.375 7.809 25.609 1 35.03 29 LEU B N 1
ATOM 1578 C CA . LEU B 1 29 ? -11.852 6.449 25.703 1 35.03 29 LEU B CA 1
ATOM 1579 C C . LEU B 1 29 ? -12.984 5.43 25.719 1 35.03 29 LEU B C 1
ATOM 1581 O O . LEU B 1 29 ? -12.742 4.223 25.75 1 35.03 29 LEU B O 1
ATOM 1585 N N . ASN B 1 30 ? -14.141 5.68 26.094 1 33.03 30 ASN B N 1
ATOM 1586 C CA . ASN B 1 30 ? -14.953 4.59 26.625 1 33.03 30 ASN B CA 1
ATOM 1587 C C . ASN B 1 30 ? -15.438 3.666 25.516 1 33.03 30 ASN B C 1
ATOM 1589 O O . ASN B 1 30 ? -16.203 2.729 25.766 1 33.03 30 ASN B O 1
ATOM 1593 N N . LYS B 1 31 ? -16.031 4.082 24.375 1 37.97 31 LYS B N 1
ATOM 1594 C CA . LYS B 1 31 ? -16.891 3.096 23.719 1 37.97 31 LYS B CA 1
ATOM 1595 C C . LYS B 1 31 ? -16.078 1.873 23.281 1 37.97 31 LYS B C 1
ATOM 1597 O O . LYS B 1 31 ? -15.086 1.999 22.578 1 37.97 31 LYS B O 1
ATOM 1602 N N . GLU B 1 32 ? -16.297 0.653 23.844 1 38.03 32 GLU B N 1
ATOM 1603 C CA . GLU B 1 32 ? -15.891 -0.737 23.656 1 38.03 32 GLU B CA 1
ATOM 1604 C C . GLU B 1 32 ? -16.062 -1.171 22.203 1 38.03 32 GLU B C 1
ATOM 1606 O O . GLU B 1 32 ? -17.078 -1.777 21.844 1 38.03 32 GLU B O 1
ATOM 1611 N N . THR B 1 33 ? -16.297 -0.426 21.25 1 39.53 33 THR B N 1
ATOM 1612 C CA . THR B 1 33 ? -16.516 -1.098 19.969 1 39.53 33 THR B CA 1
ATOM 1613 C C . THR B 1 33 ? -15.422 -2.127 19.719 1 39.53 33 THR B C 1
ATOM 1615 O O . THR B 1 33 ? -14.234 -1.847 19.922 1 39.53 33 THR B O 1
ATOM 1618 N N . SER B 1 34 ? -15.781 -3.41 19.734 1 43.22 34 SER B N 1
ATOM 1619 C CA . SER B 1 34 ? -14.992 -4.59 19.406 1 43.22 34 SER B CA 1
ATOM 1620 C C . SER B 1 34 ? -13.969 -4.285 18.312 1 43.22 34 SER B C 1
ATOM 1622 O O . SER B 1 34 ? -14.219 -4.527 17.141 1 43.22 34 SER B O 1
ATOM 1624 N N . THR B 1 35 ? -13.648 -3.082 18.094 1 51.91 35 THR B N 1
ATOM 1625 C CA . THR B 1 35 ? -12.617 -2.807 17.094 1 51.91 35 THR B CA 1
ATOM 1626 C C . THR B 1 35 ? -11.406 -3.715 17.312 1 51.91 35 THR B C 1
ATOM 1628 O O . THR B 1 35 ? -10.922 -3.859 18.422 1 51.91 35 THR B O 1
ATOM 1631 N N . ALA B 1 36 ? -11.375 -4.84 16.562 1 58.06 36 ALA B N 1
ATOM 1632 C CA . ALA B 1 36 ? -10.203 -5.715 16.625 1 58.06 36 ALA B CA 1
ATOM 1633 C C . ALA B 1 36 ? -8.961 -4.945 17.047 1 58.06 36 ALA B C 1
ATOM 1635 O O . ALA B 1 36 ? -8.727 -3.824 16.594 1 58.06 36 ALA B O 1
ATOM 1636 N N . ASN B 1 37 ? -8.641 -5.047 18.297 1 81.31 37 ASN B N 1
ATOM 1637 C CA . ASN B 1 37 ? -7.406 -4.473 18.812 1 81.31 37 ASN B CA 1
ATOM 1638 C C . ASN B 1 37 ? -6.195 -4.895 18 1 81.31 37 ASN B C 1
ATOM 1640 O O . ASN B 1 37 ? -5.492 -5.844 18.359 1 81.31 37 ASN B O 1
ATOM 1644 N N . LEU B 1 38 ? -6.156 -4.348 16.766 1 93.62 38 LEU B N 1
ATOM 1645 C CA . LEU B 1 38 ? -5.016 -4.672 15.922 1 93.62 38 LEU B CA 1
ATOM 1646 C C . LEU B 1 38 ? -3.707 -4.25 16.594 1 93.62 38 LEU B C 1
ATOM 1648 O O . LEU B 1 38 ? -3.666 -3.244 17.297 1 93.62 38 LEU B O 1
ATOM 1652 N N . LYS B 1 39 ? -2.723 -5.055 16.375 1 96.38 39 LYS B N 1
ATOM 1653 C CA . LYS B 1 39 ? -1.394 -4.75 16.906 1 96.38 39 LYS B CA 1
ATOM 1654 C C . LYS B 1 39 ? -0.537 -4.055 15.844 1 96.38 39 LYS B C 1
ATOM 1656 O O . LYS B 1 39 ? -0.568 -4.43 14.672 1 96.38 39 LYS B O 1
ATOM 1661 N N . SER B 1 40 ? 0.188 -3.049 16.297 1 98.06 40 SER B N 1
ATOM 1662 C CA . SER B 1 40 ? 1.159 -2.424 15.406 1 98.06 40 SER B CA 1
ATOM 1663 C C . SER B 1 40 ? 2.275 -3.395 15.039 1 98.06 40 SER B C 1
ATOM 1665 O O . SER B 1 40 ? 2.49 -4.395 15.727 1 98.06 40 SER B O 1
ATOM 1667 N N . LYS B 1 41 ? 2.932 -3.111 13.938 1 97.94 41 LYS B N 1
ATOM 1668 C CA . LYS B 1 41 ? 4.031 -3.959 13.484 1 97.94 41 LYS B CA 1
ATOM 1669 C C . LYS B 1 41 ? 5.145 -3.125 12.859 1 97.94 41 LYS B C 1
ATOM 1671 O O . LYS B 1 41 ? 4.879 -2.145 12.164 1 97.94 41 LYS B O 1
ATOM 1676 N N . ILE B 1 42 ? 6.352 -3.482 13.18 1 98.44 42 ILE B N 1
ATOM 1677 C CA . ILE B 1 42 ? 7.531 -3.066 12.43 1 98.44 42 ILE B CA 1
ATOM 1678 C C . ILE B 1 42 ? 8.117 -4.262 11.68 1 98.44 42 ILE B C 1
ATOM 1680 O O . ILE B 1 42 ? 8.43 -5.289 12.281 1 98.44 42 ILE B O 1
ATOM 1684 N N . ILE B 1 43 ? 8.188 -4.145 10.422 1 98.56 43 ILE B N 1
ATOM 1685 C CA . ILE B 1 43 ? 8.719 -5.207 9.578 1 98.56 43 ILE B CA 1
ATOM 1686 C C . ILE B 1 43 ? 10.008 -4.734 8.906 1 98.56 43 ILE B C 1
ATOM 1688 O O . ILE B 1 43 ? 9.984 -3.82 8.07 1 98.56 43 ILE B O 1
ATOM 1692 N N . ARG B 1 44 ? 11.102 -5.383 9.203 1 98.56 44 ARG B N 1
ATOM 1693 C CA . ARG B 1 44 ? 12.391 -5.027 8.617 1 98.56 44 ARG B CA 1
ATOM 1694 C C . ARG B 1 44 ? 12.516 -5.578 7.199 1 98.56 44 ARG B C 1
ATOM 1696 O O . ARG B 1 44 ? 11.883 -6.582 6.859 1 98.56 44 ARG B O 1
ATOM 1703 N N . ASP B 1 45 ? 13.336 -4.875 6.406 1 97.75 45 ASP B N 1
ATOM 1704 C CA . ASP B 1 45 ? 13.625 -5.395 5.074 1 97.75 45 ASP B CA 1
ATOM 1705 C C . ASP B 1 45 ? 14.008 -6.871 5.129 1 97.75 45 ASP B C 1
ATOM 1707 O O . ASP B 1 45 ? 14.867 -7.266 5.922 1 97.75 45 ASP B O 1
ATOM 1711 N N . GLY B 1 46 ? 13.344 -7.625 4.336 1 96.06 46 GLY B N 1
ATOM 1712 C CA . GLY B 1 46 ? 13.672 -9.039 4.25 1 96.06 46 GLY B CA 1
ATOM 1713 C C . GLY B 1 46 ? 12.914 -9.891 5.25 1 96.06 46 GLY B C 1
ATOM 1714 O O . GLY B 1 46 ? 12.945 -11.117 5.188 1 96.06 46 GLY B O 1
ATOM 1715 N N . GLU B 1 47 ? 12.289 -9.258 6.199 1 98 47 GLU B N 1
ATOM 1716 C CA . GLU B 1 47 ? 11.477 -10.023 7.141 1 98 47 GLU B CA 1
ATOM 1717 C C . GLU B 1 47 ? 10.094 -10.328 6.559 1 98 47 GLU B C 1
ATOM 1719 O O . GLU B 1 47 ? 9.633 -9.625 5.66 1 98 47 GLU B O 1
ATOM 1724 N N . GLY B 1 48 ? 9.43 -11.336 7.059 1 98.38 48 GLY B N 1
ATOM 1725 C CA . GLY B 1 48 ? 8.125 -11.789 6.59 1 98.38 48 GLY B CA 1
ATOM 1726 C C . GLY B 1 48 ? 8.078 -13.273 6.301 1 98.38 48 GLY B C 1
ATOM 1727 O O . GLY B 1 48 ? 9.07 -13.984 6.496 1 98.38 48 GLY B O 1
ATOM 1728 N N . ASN B 1 49 ? 6.93 -13.75 5.891 1 98.38 49 ASN B N 1
ATOM 1729 C CA . ASN B 1 49 ? 6.758 -15.156 5.555 1 98.38 49 ASN B CA 1
ATOM 1730 C C . ASN B 1 49 ? 6.965 -15.406 4.066 1 98.38 49 ASN B C 1
ATOM 1732 O O . ASN B 1 49 ? 6.238 -14.859 3.232 1 98.38 49 ASN B O 1
ATOM 1736 N N . VAL B 1 50 ? 7.941 -16.203 3.736 1 98.19 50 VAL B N 1
ATOM 1737 C CA . VAL B 1 50 ? 8.242 -16.516 2.34 1 98.19 50 VAL B CA 1
ATOM 1738 C C . VAL B 1 50 ? 7.32 -17.625 1.841 1 98.19 50 VAL B C 1
ATOM 1740 O O . VAL B 1 50 ? 7.211 -18.672 2.471 1 98.19 50 VAL B O 1
ATOM 1743 N N . VAL B 1 51 ? 6.652 -17.391 0.75 1 97.81 51 VAL B N 1
ATOM 1744 C CA . VAL B 1 51 ? 5.734 -18.328 0.113 1 97.81 51 VAL B CA 1
ATOM 1745 C C . VAL B 1 51 ? 6.129 -18.531 -1.351 1 97.81 51 VAL B C 1
ATOM 1747 O O . VAL B 1 51 ? 6.203 -17.562 -2.111 1 97.81 51 VAL B O 1
ATOM 1750 N N . ASN B 1 52 ? 6.402 -19.734 -1.736 1 96.19 52 ASN B N 1
ATOM 1751 C CA . ASN B 1 52 ? 6.68 -20.031 -3.135 1 96.19 52 ASN B CA 1
ATOM 1752 C C . ASN B 1 52 ? 5.402 -20.375 -3.898 1 96.19 52 ASN B C 1
ATOM 1754 O O . ASN B 1 52 ? 4.883 -21.484 -3.783 1 96.19 52 ASN B O 1
ATOM 1758 N N . VAL B 1 53 ? 4.926 -19.453 -4.613 1 96.31 53 VAL B N 1
ATOM 1759 C CA . VAL B 1 53 ? 3.705 -19.625 -5.391 1 96.31 53 VAL B CA 1
ATOM 1760 C C . VAL B 1 53 ? 4.062 -20.016 -6.824 1 96.31 53 VAL B C 1
ATOM 1762 O O . VAL B 1 53 ? 4.098 -19.172 -7.715 1 96.31 53 VAL B O 1
ATOM 1765 N N . LEU B 1 54 ? 4.348 -21.312 -7.043 1 92.12 54 LEU B N 1
ATOM 1766 C CA . LEU B 1 54 ? 4.652 -21.875 -8.359 1 92.12 54 LEU B CA 1
ATOM 1767 C C . LEU B 1 54 ? 5.785 -21.094 -9.023 1 92.12 54 LEU B C 1
ATOM 1769 O O . LEU B 1 54 ? 5.691 -20.734 -10.195 1 92.12 54 LEU B O 1
ATOM 1773 N N . GLY B 1 55 ? 6.742 -20.703 -8.266 1 91.56 55 GLY B N 1
ATOM 1774 C CA . GLY B 1 55 ? 7.914 -20.031 -8.805 1 91.56 55 GLY B CA 1
ATOM 1775 C C . GLY B 1 55 ? 7.934 -18.547 -8.516 1 91.56 55 GLY B C 1
ATOM 1776 O O . GLY B 1 55 ? 8.977 -17.891 -8.625 1 91.56 55 GLY B O 1
ATOM 1777 N N . ASP B 1 56 ? 6.809 -17.984 -8.297 1 94.62 56 ASP B N 1
ATOM 1778 C CA . ASP B 1 56 ? 6.75 -16.609 -7.816 1 94.62 56 ASP B CA 1
ATOM 1779 C C . ASP B 1 56 ? 7.012 -16.547 -6.312 1 94.62 56 ASP B C 1
ATOM 1781 O O . ASP B 1 56 ? 6.098 -16.734 -5.508 1 94.62 56 ASP B O 1
ATOM 1785 N N . ILE B 1 57 ? 8.258 -16.266 -5.977 1 96.88 57 ILE B N 1
ATOM 1786 C CA . ILE B 1 57 ? 8.633 -16.219 -4.566 1 96.88 57 ILE B CA 1
ATOM 1787 C C . ILE B 1 57 ? 8.156 -14.898 -3.955 1 96.88 57 ILE B C 1
ATOM 1789 O O . ILE B 1 57 ? 8.609 -13.828 -4.344 1 96.88 57 ILE B O 1
ATOM 1793 N N . GLN B 1 58 ? 7.27 -15.039 -2.994 1 98.38 58 GLN B N 1
ATOM 1794 C CA . GLN B 1 58 ? 6.664 -13.898 -2.318 1 98.38 58 GLN B CA 1
ATOM 1795 C C . GLN B 1 58 ? 7.082 -13.836 -0.852 1 98.38 58 GLN B C 1
ATOM 1797 O O . GLN B 1 58 ? 7.117 -14.867 -0.172 1 98.38 58 GLN B O 1
ATOM 1802 N N . THR B 1 59 ? 7.441 -12.711 -0.376 1 98.81 59 THR B N 1
ATOM 1803 C CA . THR B 1 59 ? 7.57 -12.477 1.058 1 98.81 59 THR B CA 1
ATOM 1804 C C . THR B 1 59 ? 6.379 -11.688 1.587 1 98.81 59 THR B C 1
ATOM 1806 O O . THR B 1 59 ? 6.258 -10.484 1.329 1 98.81 59 THR B O 1
ATOM 1809 N N . HIS B 1 60 ? 5.52 -12.367 2.334 1 98.88 60 HIS B N 1
ATOM 1810 C CA . HIS B 1 60 ? 4.34 -11.727 2.893 1 98.88 60 HIS B CA 1
ATOM 1811 C C . HIS B 1 60 ? 4.688 -10.906 4.133 1 98.88 60 HIS B C 1
ATOM 1813 O O . HIS B 1 60 ? 5.109 -11.461 5.148 1 98.88 60 HIS B O 1
ATOM 1819 N N . ILE B 1 61 ? 4.438 -9.609 4.047 1 98.81 61 ILE B N 1
ATOM 1820 C CA . ILE B 1 61 ? 4.887 -8.75 5.133 1 98.81 61 ILE B CA 1
ATOM 1821 C C . ILE B 1 61 ? 3.688 -8.32 5.977 1 98.81 61 ILE B C 1
ATOM 1823 O O . ILE B 1 61 ? 3.82 -8.086 7.18 1 98.81 61 ILE B O 1
ATOM 1827 N N . LEU B 1 62 ? 2.525 -8.156 5.434 1 98.81 62 LEU B N 1
ATOM 1828 C CA . LEU B 1 62 ? 1.248 -7.992 6.121 1 98.81 62 LEU B CA 1
ATOM 1829 C C . LEU B 1 62 ? 0.191 -8.922 5.531 1 98.81 62 LEU B C 1
ATOM 1831 O O . LEU B 1 62 ? 0.062 -9.023 4.309 1 98.81 62 LEU B O 1
ATOM 1835 N N . VAL B 1 63 ? -0.518 -9.578 6.438 1 98.69 63 VAL B N 1
ATOM 1836 C CA . VAL B 1 63 ? -1.582 -10.469 5.988 1 98.69 63 VAL B CA 1
ATOM 1837 C C . VAL B 1 63 ? -2.906 -10.055 6.629 1 98.69 63 VAL B C 1
ATOM 1839 O O . VAL B 1 63 ? -2.943 -9.156 7.473 1 98.69 63 VAL B O 1
ATOM 1842 N N . GLY B 1 64 ? -3.957 -10.664 6.148 1 98.62 64 GLY B N 1
ATOM 1843 C CA . GLY B 1 64 ? -5.293 -10.297 6.598 1 98.62 64 GLY B CA 1
ATOM 1844 C C . GLY B 1 64 ? -5.441 -10.32 8.109 1 98.62 64 GLY B C 1
ATOM 1845 O O . GLY B 1 64 ? -6.113 -9.461 8.68 1 98.62 64 GLY B O 1
ATOM 1846 N N . SER B 1 65 ? -4.801 -11.281 8.789 1 98 65 SER B N 1
ATOM 1847 C CA . SER B 1 65 ? -4.914 -11.383 10.242 1 98 65 SER B CA 1
ATOM 1848 C C . SER B 1 65 ? -4.254 -10.195 10.938 1 98 65 SER B C 1
ATOM 1850 O O . SER B 1 65 ? -4.578 -9.883 12.078 1 98 65 SER B O 1
ATOM 1852 N N . ASP B 1 66 ? -3.377 -9.5 10.25 1 98.06 66 ASP B N 1
ATOM 1853 C CA . ASP B 1 66 ? -2.721 -8.32 10.797 1 98.06 66 ASP B CA 1
ATOM 1854 C C . ASP B 1 66 ? -3.598 -7.082 10.633 1 98.06 66 ASP B C 1
ATOM 1856 O O . ASP B 1 66 ? -3.479 -6.125 11.406 1 98.06 66 ASP B O 1
ATOM 1860 N N . THR B 1 67 ? -4.457 -7.039 9.609 1 98.44 67 THR B N 1
ATOM 1861 C CA . THR B 1 67 ? -5.023 -5.777 9.141 1 98.44 67 THR B CA 1
ATOM 1862 C C . THR B 1 67 ? -6.547 -5.812 9.211 1 98.44 67 THR B C 1
ATOM 1864 O O . THR B 1 67 ? -7.219 -5.062 8.5 1 98.44 67 THR B O 1
ATOM 1867 N N . ASP B 1 68 ? -7.086 -6.789 9.969 1 97.94 68 ASP B N 1
ATOM 1868 C CA . ASP B 1 68 ? -8.523 -7.004 10.031 1 97.94 68 ASP B CA 1
ATOM 1869 C C . ASP B 1 68 ? -9.109 -7.258 8.648 1 97.94 68 ASP B C 1
ATOM 1871 O O . ASP B 1 68 ? -10.156 -6.719 8.297 1 97.94 68 ASP B O 1
ATOM 1875 N N . ASN B 1 69 ? -8.328 -7.941 7.82 1 98.31 69 ASN B N 1
ATOM 1876 C CA . ASN B 1 69 ? -8.672 -8.414 6.484 1 98.31 69 ASN B CA 1
ATOM 1877 C C . ASN B 1 69 ? -8.859 -7.258 5.508 1 98.31 69 ASN B C 1
ATOM 1879 O O . ASN B 1 69 ? -9.43 -7.43 4.434 1 98.31 69 ASN B O 1
ATOM 1883 N N . GLN B 1 70 ? -8.359 -6.074 5.828 1 98.56 70 GLN B N 1
ATOM 1884 C CA . GLN B 1 70 ? -8.516 -4.918 4.949 1 98.56 70 GLN B CA 1
ATOM 1885 C C . GLN B 1 70 ? -7.531 -4.984 3.781 1 98.56 70 GLN B C 1
ATOM 1887 O O . GLN B 1 70 ? -7.812 -4.469 2.697 1 98.56 70 GLN B O 1
ATOM 1892 N N . ILE B 1 71 ? -6.363 -5.57 4.078 1 98.88 71 ILE B N 1
ATOM 1893 C CA . ILE B 1 71 ? -5.316 -5.516 3.064 1 98.88 71 ILE B CA 1
ATOM 1894 C C . ILE B 1 71 ? -4.297 -6.621 3.318 1 98.88 71 ILE B C 1
ATOM 1896 O O . ILE B 1 71 ? -4.031 -6.977 4.469 1 98.88 71 ILE B O 1
ATOM 1900 N N . VAL B 1 72 ? -3.787 -7.25 2.33 1 98.88 72 VAL B N 1
ATOM 1901 C CA . VAL B 1 72 ? -2.596 -8.086 2.359 1 98.88 72 VAL B CA 1
ATOM 1902 C C . VAL B 1 72 ? -1.504 -7.469 1.49 1 98.88 72 VAL B C 1
ATOM 1904 O O . VAL B 1 72 ? -1.796 -6.844 0.467 1 98.88 72 VAL B O 1
ATOM 1907 N N . GLU B 1 73 ? -0.274 -7.602 1.949 1 98.94 73 GLU B N 1
ATOM 1908 C CA . GLU B 1 73 ? 0.875 -7.035 1.25 1 98.94 73 GLU B CA 1
ATOM 1909 C C . GLU B 1 73 ? 2.041 -8.023 1.219 1 98.94 73 GLU B C 1
ATOM 1911 O O . GLU B 1 73 ? 2.338 -8.672 2.223 1 98.94 73 GLU B O 1
ATOM 1916 N N . TRP B 1 74 ? 2.682 -8.07 0.021 1 98.88 74 TRP B N 1
ATOM 1917 C CA . TRP B 1 74 ? 3.867 -8.914 -0.1 1 98.88 74 TRP B CA 1
ATOM 1918 C C . TRP B 1 74 ? 4.902 -8.273 -1.018 1 98.88 74 TRP B C 1
ATOM 1920 O O . TRP B 1 74 ? 4.586 -7.34 -1.76 1 98.88 74 TRP B O 1
ATOM 1930 N N . VAL B 1 75 ? 6.098 -8.734 -0.878 1 98.81 75 VAL B N 1
ATOM 1931 C CA . VAL B 1 75 ? 7.219 -8.281 -1.696 1 98.81 75 VAL B CA 1
ATOM 1932 C C . VAL B 1 75 ? 7.625 -9.391 -2.668 1 98.81 75 VAL B C 1
ATOM 1934 O O . VAL B 1 75 ? 7.828 -10.539 -2.262 1 98.81 75 VAL B O 1
ATOM 1937 N N . ASP B 1 76 ? 7.617 -9.031 -3.914 1 98.12 76 ASP B N 1
ATOM 1938 C CA . ASP B 1 76 ? 8.273 -9.859 -4.922 1 98.12 76 ASP B CA 1
ATOM 1939 C C . ASP B 1 76 ? 9.711 -9.391 -5.168 1 98.12 76 ASP B C 1
ATOM 1941 O O . ASP B 1 76 ? 9.953 -8.203 -5.387 1 98.12 76 ASP B O 1
ATOM 1945 N N . ASP B 1 77 ? 10.633 -10.195 -5.086 1 97.19 77 ASP B N 1
ATOM 1946 C CA . ASP B 1 77 ? 12.023 -9.984 -5.453 1 97.19 77 ASP B CA 1
ATOM 1947 C C . ASP B 1 77 ? 12.547 -11.117 -6.324 1 97.19 77 ASP B C 1
ATOM 1949 O O . ASP B 1 77 ? 13.211 -12.031 -5.832 1 97.19 77 ASP B O 1
ATOM 1953 N N . VAL B 1 78 ? 12.273 -11.031 -7.617 1 97.69 78 VAL B N 1
ATOM 1954 C CA . VAL B 1 78 ? 12.359 -12.242 -8.438 1 97.69 78 VAL B CA 1
ATOM 1955 C C . VAL B 1 78 ? 13.133 -11.945 -9.719 1 97.69 78 VAL B C 1
ATOM 1957 O O . VAL B 1 78 ? 13.344 -10.781 -10.07 1 97.69 78 VAL B O 1
ATOM 1960 N N . GLU B 1 79 ? 13.523 -12.93 -10.375 1 98 79 GLU B N 1
ATOM 1961 C CA . GLU B 1 79 ? 14.43 -12.891 -11.523 1 98 79 GLU B CA 1
ATOM 1962 C C . GLU B 1 79 ? 13.695 -12.461 -12.789 1 98 79 GLU B C 1
ATOM 1964 O O . GLU B 1 79 ? 12.477 -12.609 -12.891 1 98 79 GLU B O 1
ATOM 1969 N N . PRO B 1 80 ? 14.5 -11.922 -13.75 1 98.31 80 PRO B N 1
ATOM 1970 C CA . PRO B 1 80 ? 13.891 -11.688 -15.062 1 98.31 80 PRO B CA 1
ATOM 1971 C C . PRO B 1 80 ? 13.195 -12.922 -15.625 1 98.31 80 PRO B C 1
ATOM 1973 O O . PRO B 1 80 ? 13.703 -14.039 -15.477 1 98.31 80 PRO B O 1
ATOM 1976 N N . GLY B 1 81 ? 12.07 -12.703 -16.219 1 97.81 81 GLY B N 1
ATOM 1977 C CA . GLY B 1 81 ? 11.32 -13.805 -16.797 1 97.81 81 GLY B CA 1
ATOM 1978 C C . GLY B 1 81 ? 10.219 -14.32 -15.891 1 97.81 81 GLY B C 1
ATOM 1979 O O . GLY B 1 81 ? 9.25 -14.914 -16.375 1 97.81 81 GLY B O 1
ATOM 1980 N N . VAL B 1 82 ? 10.336 -14.125 -14.602 1 97.44 82 VAL B N 1
ATOM 1981 C CA . VAL B 1 82 ? 9.273 -14.516 -13.68 1 97.44 82 VAL B CA 1
ATOM 1982 C C . VAL B 1 82 ? 8.094 -13.555 -13.82 1 97.44 82 VAL B C 1
ATOM 1984 O O . VAL B 1 82 ? 8.281 -12.352 -13.992 1 97.44 82 VAL B O 1
ATOM 1987 N N . GLY B 1 83 ? 6.832 -14.086 -13.727 1 97.31 83 GLY B N 1
ATOM 1988 C CA . GLY B 1 83 ? 5.637 -13.266 -13.844 1 97.31 83 GLY B CA 1
ATOM 1989 C C . GLY B 1 83 ? 4.352 -14.047 -13.688 1 97.31 83 GLY B C 1
ATOM 1990 O O . GLY B 1 83 ? 4.379 -15.234 -13.344 1 97.31 83 GLY B O 1
ATOM 1991 N N . ILE B 1 84 ? 3.303 -13.367 -13.789 1 97.44 84 ILE B N 1
ATOM 1992 C CA . ILE B 1 84 ? 1.961 -13.938 -13.734 1 97.44 84 ILE B CA 1
ATOM 1993 C C . ILE B 1 84 ? 1.225 -13.648 -15.039 1 97.44 84 ILE B C 1
ATOM 1995 O O . ILE B 1 84 ? 1.146 -12.5 -15.469 1 97.44 84 ILE B O 1
ATOM 1999 N N . PRO B 1 85 ? 0.702 -14.648 -15.656 1 96.19 85 PRO B N 1
ATOM 2000 C CA . PRO B 1 85 ? -0.011 -14.445 -16.922 1 96.19 85 PRO B CA 1
ATOM 2001 C C . PRO B 1 85 ? -1.306 -13.656 -16.75 1 96.19 85 PRO B C 1
ATOM 2003 O O . PRO B 1 85 ? -1.735 -13.406 -15.617 1 96.19 85 PRO B O 1
ATOM 2006 N N . PRO B 1 86 ? -1.915 -13.211 -17.844 1 97.56 86 PRO B N 1
ATOM 2007 C CA . PRO B 1 86 ? -3.143 -12.414 -17.75 1 97.56 86 PRO B CA 1
ATOM 2008 C C . PRO B 1 86 ? -4.25 -13.133 -16.984 1 97.56 86 PRO B C 1
ATOM 2010 O O . PRO B 1 86 ? -4.52 -14.305 -17.234 1 97.56 86 PRO B O 1
ATOM 2013 N N . HIS B 1 87 ? -4.875 -12.406 -16.062 1 97.81 87 HIS B N 1
ATOM 2014 C CA . HIS B 1 87 ? -5.93 -12.961 -15.227 1 97.81 87 HIS B CA 1
ATOM 2015 C C . HIS B 1 87 ? -6.84 -11.852 -14.695 1 97.81 87 HIS B C 1
ATOM 2017 O O . HIS B 1 87 ? -6.566 -10.672 -14.891 1 97.81 87 HIS B O 1
ATOM 2023 N N . ILE B 1 88 ? -7.938 -12.211 -14.109 1 97.56 88 ILE B N 1
ATOM 2024 C CA . ILE B 1 88 ? -8.906 -11.305 -13.5 1 97.56 88 ILE B CA 1
ATOM 2025 C C . ILE B 1 88 ? -9.172 -11.727 -12.055 1 97.56 88 ILE B C 1
ATOM 2027 O O . ILE B 1 88 ? -9.281 -12.922 -11.758 1 97.56 88 ILE B O 1
ATOM 2031 N N . HIS B 1 89 ? -9.164 -10.789 -11.188 1 98.12 89 HIS B N 1
ATOM 2032 C CA . HIS B 1 89 ? -9.703 -10.961 -9.844 1 98.12 89 HIS B CA 1
ATOM 2033 C C . HIS B 1 89 ? -11.164 -10.531 -9.773 1 98.12 89 HIS B C 1
ATOM 2035 O O . HIS B 1 89 ? -11.547 -9.523 -10.359 1 98.12 89 HIS B O 1
ATOM 2041 N N . THR B 1 90 ? -11.953 -11.234 -8.984 1 98.06 90 THR B N 1
ATOM 2042 C CA . THR B 1 90 ? -13.32 -10.773 -8.781 1 98.06 90 THR B CA 1
ATOM 2043 C C . THR B 1 90 ? -13.508 -10.242 -7.363 1 98.06 90 THR B C 1
ATOM 2045 O O . THR B 1 90 ? -14.531 -9.633 -7.051 1 98.06 90 THR B O 1
ATOM 2048 N N . LYS B 1 91 ? -12.539 -10.43 -6.531 1 98.19 91 LYS B N 1
ATOM 2049 C CA . LYS B 1 91 ? -12.758 -10.133 -5.121 1 98.19 91 LYS B CA 1
ATOM 2050 C C . LYS B 1 91 ? -11.906 -8.945 -4.668 1 98.19 91 LYS B C 1
ATOM 2052 O O . LYS B 1 91 ? -12.32 -8.164 -3.816 1 98.19 91 LYS B O 1
ATOM 2057 N N . GLU B 1 92 ? -10.727 -8.828 -5.211 1 98.19 92 GLU B N 1
ATOM 2058 C CA . GLU B 1 92 ? -9.812 -7.828 -4.664 1 98.19 92 GLU B CA 1
ATOM 2059 C C . GLU B 1 92 ? -9.297 -6.902 -5.762 1 98.19 92 GLU B C 1
ATOM 2061 O O . GLU B 1 92 ? -9.211 -7.297 -6.926 1 98.19 92 GLU B O 1
ATOM 2066 N N . ASP B 1 93 ? -9.016 -5.676 -5.41 1 98.62 93 ASP B N 1
ATOM 2067 C CA . ASP B 1 93 ? -8.188 -4.742 -6.168 1 98.62 93 ASP B CA 1
ATOM 2068 C C . ASP B 1 93 ? -6.715 -4.895 -5.801 1 98.62 93 ASP B C 1
ATOM 2070 O O . ASP B 1 93 ? -6.387 -5.387 -4.723 1 98.62 93 ASP B O 1
ATOM 2074 N N . GLU B 1 94 ? -5.832 -4.449 -6.746 1 98.81 94 GLU B N 1
ATOM 2075 C CA . GLU B 1 94 ? -4.41 -4.617 -6.477 1 98.81 94 GLU B CA 1
ATOM 2076 C C . GLU B 1 94 ? -3.631 -3.348 -6.816 1 98.81 94 GLU B C 1
ATOM 2078 O O . GLU B 1 94 ? -3.994 -2.619 -7.742 1 98.81 94 GLU B O 1
ATOM 2083 N N . ILE B 1 95 ? -2.637 -3.088 -6.051 1 98.94 95 ILE B N 1
ATOM 2084 C CA . ILE B 1 95 ? -1.637 -2.066 -6.34 1 98.94 95 ILE B CA 1
ATOM 2085 C C . ILE B 1 95 ? -0.262 -2.715 -6.477 1 98.94 95 ILE B C 1
ATOM 2087 O O . ILE B 1 95 ? 0.122 -3.549 -5.652 1 98.94 95 ILE B O 1
ATOM 2091 N N . PHE B 1 96 ? 0.475 -2.367 -7.535 1 98.88 96 PHE B N 1
ATOM 2092 C CA . PHE B 1 96 ? 1.835 -2.816 -7.809 1 98.88 96 PHE B CA 1
ATOM 2093 C C . PHE B 1 96 ? 2.812 -1.649 -7.746 1 98.88 96 PHE B C 1
ATOM 2095 O O . PHE B 1 96 ? 2.727 -0.714 -8.547 1 98.88 96 PHE B O 1
ATOM 2102 N N . ARG B 1 97 ? 3.74 -1.674 -6.793 1 98.88 97 ARG B N 1
ATOM 2103 C CA . ARG B 1 97 ? 4.742 -0.626 -6.633 1 98.88 97 ARG B CA 1
ATOM 2104 C C . ARG B 1 97 ? 6.137 -1.149 -6.957 1 98.88 97 ARG B C 1
ATOM 2106 O O . ARG B 1 97 ? 6.68 -1.986 -6.234 1 98.88 97 ARG B O 1
ATOM 2113 N N . VAL B 1 98 ? 6.758 -0.606 -7.973 1 98.94 98 VAL B N 1
ATOM 2114 C CA . VAL B 1 98 ? 8.094 -1.067 -8.328 1 98.94 98 VAL B CA 1
ATOM 2115 C C . VAL B 1 98 ? 9.133 -0.344 -7.48 1 98.94 98 VAL B C 1
ATOM 2117 O O . VAL B 1 98 ? 9.188 0.889 -7.461 1 98.94 98 VAL B O 1
ATOM 2120 N N . ILE B 1 99 ? 9.891 -1.123 -6.801 1 98.69 99 ILE B N 1
ATOM 2121 C CA . ILE B 1 99 ? 10.922 -0.577 -5.918 1 98.69 99 ILE B CA 1
ATOM 2122 C C . ILE B 1 99 ? 12.273 -0.595 -6.629 1 98.69 99 ILE B C 1
ATOM 2124 O O . ILE B 1 99 ? 13.055 0.347 -6.508 1 98.69 99 ILE B O 1
ATOM 2128 N N . GLU B 1 100 ? 12.586 -1.646 -7.254 1 98.31 100 GLU B N 1
ATOM 2129 C CA . GLU B 1 100 ? 13.789 -1.849 -8.055 1 98.31 100 GLU B CA 1
ATOM 2130 C C . GLU B 1 100 ? 13.484 -2.645 -9.32 1 98.31 100 GLU B C 1
ATOM 2132 O O . GLU B 1 100 ? 12.594 -3.494 -9.328 1 98.31 100 GLU B O 1
ATOM 2137 N N . GLY B 1 101 ? 14.281 -2.396 -10.367 1 98.5 101 GLY B N 1
ATOM 2138 C CA . GLY B 1 101 ? 14.188 -3.186 -11.586 1 98.5 101 GLY B CA 1
ATOM 2139 C C . GLY B 1 101 ? 13.07 -2.738 -12.5 1 98.5 101 GLY B C 1
ATOM 2140 O O . GLY B 1 101 ? 12.664 -1.574 -12.477 1 98.5 101 GLY B O 1
ATOM 2141 N N . GLN B 1 102 ? 12.734 -3.633 -13.422 1 98.81 102 GLN B N 1
ATOM 2142 C CA . GLN B 1 102 ? 11.75 -3.326 -14.453 1 98.81 102 GLN B CA 1
ATOM 2143 C C . GLN B 1 102 ? 10.688 -4.418 -14.539 1 98.81 102 GLN B C 1
ATOM 2145 O O . GLN B 1 102 ? 11.016 -5.605 -14.555 1 98.81 102 GLN B O 1
ATOM 2150 N N . ILE B 1 103 ? 9.492 -3.979 -14.594 1 98.81 103 ILE B N 1
ATOM 2151 C CA . ILE B 1 103 ? 8.352 -4.883 -14.672 1 98.81 103 ILE B CA 1
ATOM 2152 C C . ILE B 1 103 ? 7.484 -4.512 -15.883 1 98.81 103 ILE B C 1
ATOM 2154 O O . ILE B 1 103 ? 7.031 -3.373 -16 1 98.81 103 ILE B O 1
ATOM 2158 N N . GLU B 1 104 ? 7.289 -5.406 -16.781 1 98.94 104 GLU B N 1
ATOM 2159 C CA . GLU B 1 104 ? 6.266 -5.227 -17.797 1 98.94 104 GLU B CA 1
ATOM 2160 C C . GLU B 1 104 ? 4.887 -5.617 -17.281 1 98.94 104 GLU B C 1
ATOM 2162 O O . GLU B 1 104 ? 4.691 -6.742 -16.812 1 98.94 104 GLU B O 1
ATOM 2167 N N . ILE B 1 105 ? 3.98 -4.711 -17.359 1 98.81 105 ILE B N 1
ATOM 2168 C CA . ILE B 1 105 ? 2.641 -4.996 -16.859 1 98.81 105 ILE B CA 1
ATOM 2169 C C . ILE B 1 105 ? 1.613 -4.727 -17.969 1 98.81 105 ILE B C 1
ATOM 2171 O O . ILE B 1 105 ? 1.757 -3.779 -18.734 1 98.81 105 ILE B O 1
ATOM 2175 N N . MET B 1 106 ? 0.689 -5.57 -18.062 1 98.5 106 MET B N 1
ATOM 2176 C CA . MET B 1 106 ? -0.501 -5.352 -18.875 1 98.5 106 MET B CA 1
ATOM 2177 C C . MET B 1 106 ? -1.731 -5.141 -18 1 98.5 106 MET B C 1
ATOM 2179 O O . MET B 1 106 ? -1.998 -5.938 -17.094 1 98.5 106 MET B O 1
ATOM 2183 N N . VAL B 1 107 ? -2.398 -4.055 -18.156 1 97.75 107 VAL B N 1
ATOM 2184 C CA . VAL B 1 107 ? -3.664 -3.781 -17.484 1 97.75 107 VAL B CA 1
ATOM 2185 C C . VAL B 1 107 ? -4.691 -3.285 -18.5 1 97.75 107 VAL B C 1
ATOM 2187 O O . VAL B 1 107 ? -4.434 -2.328 -19.234 1 97.75 107 VAL B O 1
ATOM 2190 N N . ASP B 1 108 ? -5.785 -3.918 -18.531 1 95.31 108 ASP B N 1
ATOM 2191 C CA . ASP B 1 108 ? -6.871 -3.549 -19.438 1 95.31 108 ASP B CA 1
ATOM 2192 C C . ASP B 1 108 ? -6.383 -3.457 -20.875 1 95.31 108 ASP B C 1
ATOM 2194 O O . ASP B 1 108 ? -6.668 -2.482 -21.578 1 95.31 108 ASP B O 1
ATOM 2198 N N . GLY B 1 109 ? -5.531 -4.332 -21.203 1 95.62 109 GLY B N 1
ATOM 2199 C CA . GLY B 1 109 ? -5.109 -4.48 -22.578 1 95.62 109 GLY B CA 1
ATOM 2200 C C . GLY B 1 109 ? -3.943 -3.584 -22.953 1 95.62 109 GLY B C 1
ATOM 2201 O O . GLY B 1 109 ? -3.443 -3.639 -24.078 1 95.62 109 GLY B O 1
ATOM 2202 N N . LYS B 1 110 ? -3.52 -2.781 -22.125 1 97.31 110 LYS B N 1
ATOM 2203 C CA . LYS B 1 110 ? -2.383 -1.896 -22.375 1 97.31 110 LYS B CA 1
ATOM 2204 C C . LYS B 1 110 ? -1.14 -2.375 -21.641 1 97.31 110 LYS B C 1
ATOM 2206 O O . LYS B 1 110 ? -1.189 -2.627 -20.438 1 97.31 110 LYS B O 1
ATOM 2211 N N . THR B 1 111 ? -0.071 -2.502 -22.375 1 98.5 111 THR B N 1
ATOM 2212 C CA . THR B 1 111 ? 1.178 -2.98 -21.797 1 98.5 111 THR B CA 1
ATOM 2213 C C . THR B 1 111 ? 2.168 -1.833 -21.625 1 98.5 111 THR B C 1
ATOM 2215 O O . THR B 1 111 ? 2.338 -1.008 -22.516 1 98.5 111 THR B O 1
ATOM 2218 N N . THR B 1 112 ? 2.789 -1.756 -20.516 1 98.38 112 THR B N 1
ATOM 2219 C CA . THR B 1 112 ? 3.797 -0.748 -20.203 1 98.38 112 THR B CA 1
ATOM 2220 C C . THR B 1 112 ? 4.906 -1.339 -19.344 1 98.38 112 THR B C 1
ATOM 2222 O O . THR B 1 112 ? 4.691 -2.332 -18.641 1 98.38 112 THR B O 1
ATOM 2225 N N . VAL B 1 113 ? 6.078 -0.814 -19.5 1 98.88 113 VAL B N 1
ATOM 2226 C CA . VAL B 1 113 ? 7.172 -1.191 -18.609 1 98.88 113 VAL B CA 1
ATOM 2227 C C . VAL B 1 113 ? 7.254 -0.204 -17.453 1 98.88 113 VAL B C 1
ATOM 2229 O O . VAL B 1 113 ? 7.383 1.004 -17.656 1 98.88 113 VAL B O 1
ATOM 2232 N N . LEU B 1 114 ? 7.188 -0.712 -16.281 1 98.81 114 LEU B N 1
ATOM 2233 C CA . LEU B 1 114 ? 7.34 0.072 -15.055 1 98.81 114 LEU B CA 1
ATOM 2234 C C . LEU B 1 114 ? 8.781 0.016 -14.555 1 98.81 114 LEU B C 1
ATOM 2236 O O . LEU B 1 114 ? 9.445 -1.017 -14.672 1 98.81 114 LEU B O 1
ATOM 2240 N N . LYS B 1 115 ? 9.203 1.085 -14.008 1 98.69 115 LYS B N 1
ATOM 2241 C CA . LYS B 1 115 ? 10.516 1.188 -13.375 1 98.69 115 LYS B CA 1
ATOM 2242 C C . LYS B 1 115 ? 10.391 1.631 -11.914 1 98.69 115 LYS B C 1
ATOM 2244 O O . LYS B 1 115 ? 9.289 1.912 -11.445 1 98.69 115 LYS B O 1
ATOM 2249 N N . ALA B 1 116 ? 11.539 1.663 -11.25 1 98.56 116 ALA B N 1
ATOM 2250 C CA . ALA B 1 116 ? 11.531 2.057 -9.844 1 98.56 116 ALA B CA 1
ATOM 2251 C C . ALA B 1 116 ? 10.766 3.359 -9.641 1 98.56 116 ALA B C 1
ATOM 2253 O O . ALA B 1 116 ? 11 4.344 -10.344 1 98.56 116 ALA B O 1
ATOM 2254 N N . GLY B 1 117 ? 9.805 3.312 -8.719 1 98.38 117 GLY B N 1
ATOM 2255 C CA . GLY B 1 117 ? 9.008 4.492 -8.414 1 98.38 117 GLY B CA 1
ATOM 2256 C C . GLY B 1 117 ? 7.656 4.492 -9.102 1 98.38 117 GLY B C 1
ATOM 2257 O O . GLY B 1 117 ? 6.75 5.227 -8.695 1 98.38 117 GLY B O 1
ATOM 2258 N N . ASP B 1 118 ? 7.535 3.732 -10.172 1 98.81 118 ASP B N 1
ATOM 2259 C CA . ASP B 1 118 ? 6.254 3.623 -10.859 1 98.81 118 ASP B CA 1
ATOM 2260 C C . ASP B 1 118 ? 5.277 2.752 -10.07 1 98.81 118 ASP B C 1
ATOM 2262 O O . ASP B 1 118 ? 5.695 1.842 -9.352 1 98.81 118 ASP B O 1
ATOM 2266 N N . THR B 1 119 ? 3.984 3.043 -10.18 1 98.81 119 THR B N 1
ATOM 2267 C CA . THR B 1 119 ? 2.914 2.303 -9.516 1 98.81 119 THR B CA 1
ATOM 2268 C C . THR B 1 119 ? 1.789 1.99 -10.5 1 98.81 119 THR B C 1
ATOM 2270 O O . THR B 1 119 ? 1.46 2.812 -11.359 1 98.81 119 THR B O 1
ATOM 2273 N N . ALA B 1 120 ? 1.236 0.831 -10.414 1 98.81 120 ALA B N 1
ATOM 2274 C CA . ALA B 1 120 ? 0.04 0.473 -11.172 1 98.81 120 ALA B CA 1
ATOM 2275 C C . ALA B 1 120 ? -1.113 0.116 -10.242 1 98.81 120 ALA B C 1
ATOM 2277 O O . ALA B 1 120 ? -0.907 -0.512 -9.195 1 98.81 120 ALA B O 1
ATOM 2278 N N . PHE B 1 121 ? -2.258 0.551 -10.531 1 98.81 121 PHE B N 1
ATOM 2279 C CA . PHE B 1 121 ? -3.502 0.17 -9.875 1 98.81 121 PHE B CA 1
ATOM 2280 C C . PHE B 1 121 ? -4.371 -0.669 -10.805 1 98.81 121 PHE B C 1
ATOM 2282 O O . PHE B 1 121 ? -4.699 -0.237 -11.906 1 98.81 121 PHE B O 1
ATOM 2289 N N . ALA B 1 122 ? -4.699 -1.87 -10.422 1 98.5 122 ALA B N 1
ATOM 2290 C CA . ALA B 1 122 ? -5.539 -2.787 -11.188 1 98.5 122 ALA B CA 1
ATOM 2291 C C . ALA B 1 122 ? -6.812 -3.137 -10.414 1 98.5 122 ALA B C 1
ATOM 2293 O O . ALA B 1 122 ? -6.793 -3.998 -9.531 1 98.5 122 ALA B O 1
ATOM 2294 N N . PRO B 1 123 ? -7.938 -2.582 -10.789 1 98.31 123 PRO B N 1
ATOM 2295 C CA . PRO B 1 123 ? -9.203 -2.912 -10.125 1 98.31 123 PRO B CA 1
ATOM 2296 C C . PRO B 1 123 ? -9.672 -4.332 -10.438 1 98.31 123 PRO B C 1
ATOM 2298 O O . PRO B 1 123 ? -9.305 -4.898 -11.469 1 98.31 123 PRO B O 1
ATOM 2301 N N . LYS B 1 124 ? -10.445 -4.82 -9.445 1 97.88 124 LYS B N 1
ATOM 2302 C CA . LYS B 1 124 ? -11.062 -6.117 -9.703 1 97.88 124 LYS B CA 1
ATOM 2303 C C . LYS B 1 124 ? -11.867 -6.098 -11 1 97.88 124 LYS B C 1
ATOM 2305 O O . LYS B 1 124 ? -12.336 -5.043 -11.43 1 97.88 124 LYS B O 1
ATOM 2310 N N . ASN B 1 125 ? -11.891 -7.203 -11.625 1 97.38 125 ASN B N 1
ATOM 2311 C CA . ASN B 1 125 ? -12.617 -7.488 -12.859 1 97.38 125 ASN B CA 1
ATOM 2312 C C . ASN B 1 125 ? -11.906 -6.898 -14.078 1 97.38 125 ASN B C 1
ATOM 2314 O O . ASN B 1 125 ? -12.422 -6.961 -15.195 1 97.38 125 ASN B O 1
ATOM 2318 N N . ILE B 1 126 ? -10.781 -6.305 -13.969 1 97.56 126 ILE B N 1
ATOM 2319 C CA . ILE B 1 126 ? -9.969 -5.801 -15.062 1 97.56 126 ILE B CA 1
ATOM 2320 C C . ILE B 1 126 ? -8.789 -6.738 -15.305 1 97.56 126 ILE B C 1
ATOM 2322 O O . ILE B 1 126 ? -8.023 -7.039 -14.383 1 97.56 126 ILE B O 1
ATOM 2326 N N . PRO B 1 127 ? -8.586 -7.207 -16.5 1 98.06 127 PRO B N 1
ATOM 2327 C CA . PRO B 1 127 ? -7.465 -8.102 -16.797 1 98.06 127 PRO B CA 1
ATOM 2328 C C . PRO B 1 127 ? -6.105 -7.457 -16.547 1 98.06 127 PRO B C 1
ATOM 2330 O O . PRO B 1 127 ? -5.898 -6.289 -16.891 1 98.06 127 PRO B O 1
ATOM 2333 N N . HIS B 1 128 ? -5.219 -8.219 -15.977 1 98.69 128 HIS B N 1
ATOM 2334 C CA . HIS B 1 128 ? -3.861 -7.723 -15.781 1 98.69 128 HIS B CA 1
ATOM 2335 C C . HIS B 1 128 ? -2.859 -8.867 -15.688 1 98.69 128 HIS B C 1
ATOM 2337 O O . HIS B 1 128 ? -3.246 -10.023 -15.477 1 98.69 128 HIS B O 1
ATOM 2343 N N . SER B 1 129 ? -1.598 -8.578 -15.938 1 98.56 129 SER B N 1
ATOM 2344 C CA . SER B 1 129 ? -0.438 -9.453 -15.836 1 98.56 129 SER B CA 1
ATOM 2345 C C . SER B 1 129 ? 0.833 -8.664 -15.555 1 98.56 129 SER B C 1
ATOM 2347 O O . SER B 1 129 ? 0.853 -7.438 -15.695 1 98.56 129 SER B O 1
ATOM 2349 N N . TRP B 1 130 ? 1.797 -9.375 -15.109 1 98.62 130 TRP B N 1
ATOM 2350 C CA . TRP B 1 130 ? 3.096 -8.719 -15.055 1 98.62 130 TRP B CA 1
ATOM 2351 C C . TRP B 1 130 ? 4.23 -9.727 -15.227 1 98.62 130 TRP B C 1
ATOM 2353 O O . TRP B 1 130 ? 4.055 -10.914 -14.953 1 98.62 130 TRP B O 1
ATOM 2363 N N . THR B 1 131 ? 5.383 -9.289 -15.68 1 98.75 131 THR B N 1
ATOM 2364 C CA . THR B 1 131 ? 6.613 -10.055 -15.859 1 98.75 131 THR B CA 1
ATOM 2365 C C . THR B 1 131 ? 7.836 -9.188 -15.586 1 98.75 131 THR B C 1
ATOM 2367 O O . THR B 1 131 ? 7.895 -8.039 -16.016 1 98.75 131 THR B O 1
ATOM 2370 N N . VAL B 1 132 ? 8.789 -9.773 -14.805 1 98.69 132 VAL B N 1
ATOM 2371 C CA . VAL B 1 132 ? 10.055 -9.078 -14.641 1 98.69 132 VAL B CA 1
ATOM 2372 C C . VAL B 1 132 ? 10.836 -9.102 -15.953 1 98.69 132 VAL B C 1
ATOM 2374 O O . VAL B 1 132 ? 11.023 -10.164 -16.547 1 98.69 132 VAL B O 1
ATOM 2377 N N . VAL B 1 133 ? 11.258 -7.949 -16.375 1 98.75 133 VAL B N 1
ATOM 2378 C CA . VAL B 1 133 ? 11.992 -7.859 -17.625 1 98.75 133 VAL B CA 1
ATOM 2379 C C . VAL B 1 133 ? 13.344 -7.199 -17.375 1 98.75 133 VAL B C 1
ATOM 2381 O O . VAL B 1 133 ? 13.633 -6.75 -16.266 1 98.75 133 VAL B O 1
ATOM 2384 N N . GLY B 1 134 ? 14.141 -7.184 -18.453 1 97.81 134 GLY B N 1
ATOM 2385 C CA . GLY B 1 134 ? 15.5 -6.684 -18.312 1 97.81 134 GLY B CA 1
ATOM 2386 C C . GLY B 1 134 ? 16.484 -7.75 -17.891 1 97.81 134 GLY B C 1
ATOM 2387 O O . GLY B 1 134 ? 16.297 -8.938 -18.172 1 97.81 134 GLY B O 1
ATOM 2388 N N . THR B 1 135 ? 17.703 -7.289 -17.234 1 97.56 135 THR B N 1
ATOM 2389 C CA . THR B 1 135 ? 18.766 -8.219 -16.922 1 97.56 135 THR B CA 1
ATOM 2390 C C . THR B 1 135 ? 18.938 -8.375 -15.414 1 97.56 135 THR B C 1
ATOM 2392 O O . THR B 1 135 ? 19.703 -9.211 -14.945 1 97.56 135 THR B O 1
ATOM 2395 N N . GLU B 1 136 ? 18.234 -7.562 -14.711 1 97.94 136 GLU B N 1
ATOM 2396 C CA . GLU B 1 136 ? 18.359 -7.582 -13.258 1 97.94 136 GLU B CA 1
ATOM 2397 C C . GLU B 1 136 ? 17.047 -8.008 -12.594 1 97.94 136 GLU B C 1
ATOM 2399 O O . GLU B 1 136 ? 15.969 -7.875 -13.188 1 97.94 136 GLU B O 1
ATOM 2404 N N . LYS B 1 137 ? 17.141 -8.477 -11.352 1 98.19 137 LYS B N 1
ATOM 2405 C CA . LYS B 1 137 ? 15.945 -8.75 -10.547 1 98.19 137 LYS B CA 1
ATOM 2406 C C . LYS B 1 137 ? 15.094 -7.496 -10.375 1 98.19 137 LYS B C 1
ATOM 2408 O O . LYS B 1 137 ? 15.594 -6.379 -10.492 1 98.19 137 LYS B O 1
ATOM 2413 N N . ALA B 1 138 ? 13.859 -7.734 -10.242 1 98.56 138 ALA B N 1
ATOM 2414 C CA . ALA B 1 138 ? 12.992 -6.629 -9.852 1 98.56 138 ALA B CA 1
ATOM 2415 C C . ALA B 1 138 ? 12.391 -6.871 -8.469 1 98.56 138 ALA B C 1
ATOM 2417 O O . ALA B 1 138 ? 12.047 -8.008 -8.125 1 98.56 138 ALA B O 1
ATOM 2418 N N . LYS B 1 139 ? 12.328 -5.816 -7.703 1 98.62 139 LYS B N 1
ATOM 2419 C CA . LYS B 1 139 ? 11.625 -5.789 -6.422 1 98.62 139 LYS B CA 1
ATOM 2420 C C . LYS B 1 139 ? 10.344 -4.977 -6.512 1 98.62 139 LYS B C 1
ATOM 2422 O O . LYS B 1 139 ? 10.352 -3.838 -6.988 1 98.62 139 LYS B O 1
ATOM 2427 N N . MET B 1 140 ? 9.266 -5.551 -6.102 1 98.75 140 MET B N 1
ATOM 2428 C CA . MET B 1 140 ? 7.938 -4.953 -6.199 1 98.75 140 MET B CA 1
ATOM 2429 C C . MET B 1 140 ? 7.133 -5.219 -4.934 1 98.75 140 MET B C 1
ATOM 2431 O O . MET B 1 140 ? 7.156 -6.328 -4.395 1 98.75 140 MET B O 1
ATOM 2435 N N . ILE B 1 141 ? 6.531 -4.195 -4.355 1 98.94 141 ILE B N 1
ATOM 2436 C CA . ILE B 1 141 ? 5.574 -4.371 -3.27 1 98.94 141 ILE B CA 1
ATOM 2437 C C . ILE B 1 141 ? 4.156 -4.406 -3.832 1 98.94 141 ILE B C 1
ATOM 2439 O O . ILE B 1 141 ? 3.707 -3.443 -4.457 1 98.94 141 ILE B O 1
ATOM 2443 N N . THR B 1 142 ? 3.49 -5.469 -3.611 1 98.94 142 THR B N 1
ATOM 2444 C CA . THR B 1 142 ? 2.123 -5.633 -4.094 1 98.94 142 THR B CA 1
ATOM 2445 C C . THR B 1 142 ? 1.141 -5.691 -2.928 1 98.94 142 THR B C 1
ATOM 2447 O O . THR B 1 142 ? 1.413 -6.328 -1.911 1 98.94 142 THR B O 1
ATOM 2450 N N . SER B 1 143 ? 0.065 -5 -3.084 1 98.94 143 SER B N 1
ATOM 2451 C CA . SER B 1 143 ? -1.036 -5.055 -2.127 1 98.94 143 SER B CA 1
ATOM 2452 C C . SER B 1 143 ? -2.326 -5.516 -2.797 1 98.94 143 SER B C 1
ATOM 2454 O O . SER B 1 143 ? -2.617 -5.125 -3.93 1 98.94 143 SER B O 1
ATOM 2456 N N . ALA B 1 144 ? -3.057 -6.32 -2.125 1 98.88 144 ALA B N 1
ATOM 2457 C CA . ALA B 1 144 ? -4.426 -6.656 -2.5 1 98.88 144 ALA B CA 1
ATOM 2458 C C . ALA B 1 144 ? -5.406 -6.297 -1.387 1 98.88 144 ALA B C 1
ATOM 2460 O O . ALA B 1 144 ? -5.102 -6.477 -0.204 1 98.88 144 ALA B O 1
ATOM 2461 N N . PHE B 1 145 ? -6.449 -5.762 -1.756 1 98.62 145 PHE B N 1
ATOM 2462 C CA . PHE B 1 145 ? -7.445 -5.324 -0.783 1 98.62 145 PHE B CA 1
ATOM 2463 C C . PHE B 1 145 ? -8.859 -5.5 -1.335 1 98.62 145 PHE B C 1
ATOM 2465 O O . PHE B 1 145 ? -9.125 -5.16 -2.49 1 98.62 145 PHE B O 1
ATOM 2472 N N . PRO B 1 146 ? -9.766 -6.176 -0.637 1 98.56 146 PRO B N 1
ATOM 2473 C CA . PRO B 1 146 ? -9.484 -6.668 0.715 1 98.56 146 PRO B CA 1
ATOM 2474 C C . PRO B 1 146 ? -8.523 -7.852 0.726 1 98.56 146 PRO B C 1
ATOM 2476 O O . PRO B 1 146 ? -8.109 -8.32 -0.335 1 98.56 146 PRO B O 1
ATOM 2479 N N . ALA B 1 147 ? -8.102 -8.242 1.96 1 98.75 147 ALA B N 1
ATOM 2480 C CA . ALA B 1 147 ? -7.242 -9.406 2.137 1 98.75 147 ALA B CA 1
ATOM 2481 C C . ALA B 1 147 ? -8 -10.695 1.862 1 98.75 147 ALA B C 1
ATOM 2483 O O . ALA B 1 147 ? -9.227 -10.68 1.681 1 98.75 147 ALA B O 1
ATOM 2484 N N . GLY B 1 148 ? -7.293 -11.75 1.723 1 98.62 148 GLY B N 1
ATOM 2485 C CA . GLY B 1 148 ? -7.879 -13.062 1.497 1 98.62 148 GLY B CA 1
ATOM 2486 C C . GLY B 1 148 ? -7.137 -13.875 0.458 1 98.62 148 GLY B C 1
ATOM 2487 O O . GLY B 1 148 ? -7.039 -15.102 0.574 1 98.62 148 GLY B O 1
ATOM 2488 N N . ILE B 1 149 ? -6.559 -13.203 -0.48 1 98.81 149 ILE B N 1
ATOM 2489 C CA . ILE B 1 149 ? -5.926 -13.891 -1.602 1 98.81 149 ILE B CA 1
ATOM 2490 C C . ILE B 1 149 ? -4.723 -14.688 -1.105 1 98.81 149 ILE B C 1
ATOM 2492 O O . ILE B 1 149 ? -4.305 -15.656 -1.75 1 98.81 149 ILE B O 1
ATOM 2496 N N . GLU B 1 150 ? -4.18 -14.32 0.02 1 98.75 150 GLU B N 1
ATOM 2497 C CA . GLU B 1 150 ? -3.025 -15.031 0.559 1 98.75 150 GLU B CA 1
ATOM 2498 C C . GLU B 1 150 ? -3.371 -16.484 0.884 1 98.75 150 GLU B C 1
ATOM 2500 O O . GLU B 1 150 ? -2.486 -17.328 0.945 1 98.75 150 GLU B O 1
ATOM 2505 N N . MET B 1 151 ? -4.664 -16.75 1.104 1 98.62 151 MET B N 1
ATOM 2506 C CA . MET B 1 151 ? -5.086 -18.125 1.306 1 98.62 151 MET B CA 1
ATOM 2507 C C . MET B 1 151 ? -4.895 -18.938 0.031 1 98.62 151 MET B C 1
ATOM 2509 O O . MET B 1 151 ? -4.516 -20.109 0.09 1 98.62 151 MET B O 1
ATOM 2513 N N . MET B 1 152 ? -5.18 -18.359 -1.077 1 98.69 152 MET B N 1
ATOM 2514 C CA . MET B 1 152 ? -4.918 -19 -2.355 1 98.69 152 MET B CA 1
ATOM 2515 C C . MET B 1 152 ? -3.432 -19.297 -2.523 1 98.69 152 MET B C 1
ATOM 2517 O O . MET B 1 152 ? -3.051 -20.391 -2.93 1 98.69 152 MET B O 1
ATOM 2521 N N . PHE B 1 153 ? -2.631 -18.266 -2.217 1 98.62 153 PHE B N 1
ATOM 2522 C CA . PHE B 1 153 ? -1.188 -18.422 -2.367 1 98.62 153 PHE B CA 1
ATOM 2523 C C . PHE B 1 153 ? -0.678 -19.578 -1.52 1 98.62 153 PHE B C 1
ATOM 2525 O O . PHE B 1 153 ? 0.172 -20.359 -1.965 1 98.62 153 PHE B O 1
ATOM 2532 N N . LYS B 1 154 ? -1.199 -19.688 -0.368 1 98.19 154 LYS B N 1
ATOM 2533 C CA . LYS B 1 154 ? -0.798 -20.781 0.516 1 98.19 154 LYS B CA 1
ATOM 2534 C C . LYS B 1 154 ? -1.194 -22.125 -0.066 1 98.19 154 LYS B C 1
ATOM 2536 O O . LYS B 1 154 ? -0.405 -23.078 -0.041 1 98.19 154 LYS B O 1
ATOM 2541 N N . GLU B 1 155 ? -2.406 -22.219 -0.571 1 97.94 155 GLU B N 1
ATOM 2542 C CA . GLU B 1 155 ? -2.863 -23.469 -1.186 1 97.94 155 GLU B CA 1
ATOM 2543 C C . GLU B 1 155 ? -1.974 -23.859 -2.361 1 97.94 155 GLU B C 1
ATOM 2545 O O . GLU B 1 155 ? -1.621 -25.031 -2.514 1 97.94 155 GLU B O 1
ATOM 2550 N N . LEU B 1 156 ? -1.641 -22.906 -3.164 1 97.31 156 LEU B N 1
ATOM 2551 C CA . LEU B 1 156 ? -0.799 -23.172 -4.324 1 97.31 156 LEU B CA 1
ATOM 2552 C C . LEU B 1 156 ? 0.605 -23.594 -3.893 1 97.31 156 LEU B C 1
ATOM 2554 O O . LEU B 1 156 ? 1.204 -24.484 -4.488 1 97.31 156 LEU B O 1
ATOM 2558 N N . ALA B 1 157 ? 1.11 -22.953 -2.883 1 96.75 157 ALA B N 1
ATOM 2559 C CA . ALA B 1 157 ? 2.451 -23.25 -2.383 1 96.75 157 ALA B CA 1
ATOM 2560 C C . ALA B 1 157 ? 2.523 -24.656 -1.795 1 96.75 157 ALA B C 1
ATOM 2562 O O . ALA B 1 157 ? 3.598 -25.266 -1.754 1 96.75 157 ALA B O 1
ATOM 2563 N N . ASP B 1 158 ? 1.397 -25.156 -1.354 1 95.81 158 ASP B N 1
ATOM 2564 C CA . ASP B 1 158 ? 1.344 -26.469 -0.695 1 95.81 158 ASP B CA 1
ATOM 2565 C C . ASP B 1 158 ? 1.281 -27.594 -1.719 1 95.81 158 ASP B C 1
ATOM 2567 O O . ASP B 1 158 ? 1.392 -28.766 -1.36 1 95.81 158 ASP B O 1
ATOM 2571 N N . LEU B 1 159 ? 1.086 -27.203 -2.955 1 94.75 159 LEU B N 1
ATOM 2572 C CA . LEU B 1 159 ? 1.092 -28.25 -3.982 1 94.75 159 LEU B CA 1
ATOM 2573 C C . LEU B 1 159 ? 2.451 -28.938 -4.055 1 94.75 159 LEU B C 1
ATOM 2575 O O . LEU B 1 159 ? 3.479 -28.328 -3.75 1 94.75 159 LEU B O 1
ATOM 2579 N N . PRO B 1 160 ? 2.486 -30.156 -4.465 1 90.44 160 PRO B N 1
ATOM 2580 C CA . PRO B 1 160 ? 3.764 -30.859 -4.559 1 90.44 160 PRO B CA 1
ATOM 2581 C C . PRO B 1 160 ? 4.715 -30.219 -5.57 1 90.44 160 PRO B C 1
ATOM 2583 O O . PRO B 1 160 ? 4.27 -29.578 -6.523 1 90.44 160 PRO B O 1
ATOM 2586 N N . PRO B 1 161 ? 5.957 -30.406 -5.23 1 85.88 161 PRO B N 1
ATOM 2587 C CA . PRO B 1 161 ? 6.934 -29.875 -6.172 1 85.88 161 PRO B CA 1
ATOM 2588 C C . PRO B 1 161 ? 6.848 -30.516 -7.551 1 85.88 161 PRO B C 1
ATOM 2590 O O . PRO B 1 161 ? 6.348 -31.641 -7.68 1 85.88 161 PRO B O 1
ATOM 2593 N N . GLY B 1 162 ? 7.375 -29.75 -8.578 1 84.44 162 GLY B N 1
ATOM 2594 C CA . GLY B 1 162 ? 7.324 -30.234 -9.945 1 84.44 162 GLY B CA 1
ATOM 2595 C C . GLY B 1 162 ? 6.375 -29.438 -10.82 1 84.44 162 GLY B C 1
ATOM 2596 O O . GLY B 1 162 ? 5.879 -28.391 -10.414 1 84.44 162 GLY B O 1
ATOM 2597 N N . PRO B 1 163 ? 6.172 -29.938 -12.109 1 85.38 163 PRO B N 1
ATOM 2598 C CA . PRO B 1 163 ? 5.215 -29.234 -12.961 1 85.38 163 PRO B CA 1
ATOM 2599 C C . PRO B 1 163 ? 3.799 -29.25 -12.398 1 85.38 163 PRO B C 1
ATOM 2601 O O . PRO B 1 163 ? 3.301 -30.297 -11.992 1 85.38 163 PRO B O 1
ATOM 2604 N N . PRO B 1 164 ? 3.33 -28.141 -12.227 1 81.12 164 PRO B N 1
ATOM 2605 C CA . PRO B 1 164 ? 2.006 -28.109 -11.594 1 81.12 164 PRO B CA 1
ATOM 2606 C C . PRO B 1 164 ? 0.927 -28.766 -12.461 1 81.12 164 PRO B C 1
ATOM 2608 O O . PRO B 1 164 ? 1.03 -28.766 -13.688 1 81.12 164 PRO B O 1
ATOM 2611 N N . ASP B 1 165 ? 0.006 -29.422 -11.734 1 88.38 165 ASP B N 1
ATOM 2612 C CA . ASP B 1 165 ? -1.249 -29.828 -12.359 1 88.38 165 ASP B CA 1
ATOM 2613 C C . ASP B 1 165 ? -2.125 -28.625 -12.68 1 88.38 165 ASP B C 1
ATOM 2615 O O . ASP B 1 165 ? -2.764 -28.062 -11.781 1 88.38 165 ASP B O 1
ATOM 2619 N N . PHE B 1 166 ? -2.174 -28.25 -13.883 1 88.06 166 PHE B N 1
ATOM 2620 C CA . PHE B 1 166 ? -2.816 -27 -14.289 1 88.06 166 PHE B CA 1
ATOM 2621 C C . PHE B 1 166 ? -4.293 -27 -13.906 1 88.06 166 PHE B C 1
ATOM 2623 O O . PHE B 1 166 ? -4.848 -25.969 -13.555 1 88.06 166 PHE B O 1
ATOM 2630 N N . GLU B 1 167 ? -4.879 -28.156 -14.055 1 91.12 167 GLU B N 1
ATOM 2631 C CA . GLU B 1 167 ? -6.285 -28.25 -13.672 1 91.12 167 GLU B CA 1
ATOM 2632 C C . GLU B 1 167 ? -6.473 -27.953 -12.188 1 91.12 167 GLU B C 1
ATOM 2634 O O . GLU B 1 167 ? -7.41 -27.25 -11.797 1 91.12 167 GLU B O 1
ATOM 2639 N N . LYS B 1 168 ? -5.574 -28.531 -11.414 1 93.94 168 LYS B N 1
ATOM 2640 C CA . LYS B 1 168 ? -5.641 -28.297 -9.969 1 93.94 168 LYS B CA 1
ATOM 2641 C C . LYS B 1 168 ? -5.383 -26.844 -9.641 1 93.94 168 LYS B C 1
ATOM 2643 O O . LYS B 1 168 ? -6.066 -26.25 -8.797 1 93.94 168 LYS B O 1
ATOM 2648 N N . VAL B 1 169 ? -4.449 -26.266 -10.289 1 94.94 169 VAL B N 1
ATOM 2649 C CA . VAL B 1 169 ? -4.098 -24.859 -10.094 1 94.94 169 VAL B CA 1
ATOM 2650 C C . VAL B 1 169 ? -5.293 -23.984 -10.461 1 94.94 169 VAL B C 1
ATOM 2652 O O . VAL B 1 169 ? -5.672 -23.094 -9.688 1 94.94 169 VAL B O 1
ATOM 2655 N N . ALA B 1 170 ? -5.887 -24.234 -11.57 1 94.06 170 ALA B N 1
ATOM 2656 C CA . ALA B 1 170 ? -7.035 -23.453 -12.031 1 94.06 170 ALA B CA 1
ATOM 2657 C C . ALA B 1 170 ? -8.203 -23.562 -11.055 1 94.06 170 ALA B C 1
ATOM 2659 O O . ALA B 1 170 ? -8.906 -22.578 -10.812 1 94.06 170 ALA B O 1
ATOM 2660 N N . LYS B 1 171 ? -8.391 -24.75 -10.586 1 95.81 171 LYS B N 1
ATOM 2661 C CA . LYS B 1 171 ? -9.477 -24.969 -9.625 1 95.81 171 LYS B CA 1
ATOM 2662 C C . LYS B 1 171 ? -9.242 -24.172 -8.344 1 95.81 171 LYS B C 1
ATOM 2664 O O . LYS B 1 171 ? -10.156 -23.516 -7.844 1 95.81 171 LYS B O 1
ATOM 2669 N N . ILE B 1 172 ? -8.031 -24.25 -7.848 1 97.31 172 ILE B N 1
ATOM 2670 C CA . ILE B 1 172 ? -7.695 -23.5 -6.641 1 97.31 172 ILE B CA 1
ATOM 2671 C C . ILE B 1 172 ? -7.914 -22.016 -6.883 1 97.31 172 ILE B C 1
ATOM 2673 O O . ILE B 1 172 ? -8.562 -21.344 -6.082 1 97.31 172 ILE B O 1
ATOM 2677 N N . CYS B 1 173 ? -7.398 -21.453 -7.977 1 97.88 173 CYS B N 1
ATOM 2678 C CA . CYS B 1 173 ? -7.543 -20.047 -8.312 1 97.88 173 CYS B CA 1
ATOM 2679 C C . CYS B 1 173 ? -9.008 -19.672 -8.469 1 97.88 173 CYS B C 1
ATOM 2681 O O . CYS B 1 173 ? -9.453 -18.641 -7.945 1 97.88 173 CYS B O 1
ATOM 2683 N N . GLY B 1 174 ? -9.719 -20.516 -9.172 1 97.81 174 GLY B N 1
ATOM 2684 C CA . GLY B 1 174 ? -11.141 -20.281 -9.352 1 97.81 174 GLY B CA 1
ATOM 2685 C C . GLY B 1 174 ? -11.906 -20.188 -8.047 1 97.81 174 GLY B C 1
ATOM 2686 O O . GLY B 1 174 ? -12.797 -19.359 -7.898 1 97.81 174 GLY B O 1
ATOM 2687 N N . ASN B 1 175 ? -11.602 -21.062 -7.074 1 98.06 175 ASN B N 1
ATOM 2688 C CA . ASN B 1 175 ? -12.227 -21.047 -5.758 1 98.06 175 ASN B CA 1
ATOM 2689 C C . ASN B 1 175 ? -12.039 -19.719 -5.059 1 98.06 175 ASN B C 1
ATOM 2691 O O . ASN B 1 175 ? -12.82 -19.359 -4.176 1 98.06 175 ASN B O 1
ATOM 2695 N N . HIS B 1 176 ? -11.016 -19.031 -5.535 1 98.38 176 HIS B N 1
ATOM 2696 C CA . HIS B 1 176 ? -10.711 -17.75 -4.891 1 98.38 176 HIS B CA 1
ATOM 2697 C C . HIS B 1 176 ? -11.047 -16.578 -5.805 1 98.38 176 HIS B C 1
ATOM 2699 O O . HIS B 1 176 ? -10.648 -15.445 -5.535 1 98.38 176 HIS B O 1
ATOM 2705 N N . GLY B 1 177 ? -11.766 -16.797 -6.855 1 98.25 177 GLY B N 1
ATOM 2706 C CA . GLY B 1 177 ? -12.281 -15.734 -7.699 1 98.25 177 GLY B CA 1
ATOM 2707 C C . GLY B 1 177 ? -11.289 -15.266 -8.75 1 98.25 177 GLY B C 1
ATOM 2708 O O . GLY B 1 177 ? -11.367 -14.133 -9.211 1 98.25 177 GLY B O 1
ATOM 2709 N N . ILE B 1 178 ? -10.344 -16.078 -9.039 1 98.12 178 ILE B N 1
ATOM 2710 C CA . ILE B 1 178 ? -9.336 -15.719 -10.039 1 98.12 178 ILE B CA 1
ATOM 2711 C C . ILE B 1 178 ? -9.492 -16.609 -11.266 1 98.12 178 ILE B C 1
ATOM 2713 O O . ILE B 1 178 ? -9.648 -17.828 -11.148 1 98.12 178 ILE B O 1
ATOM 2717 N N . SER B 1 179 ? -9.453 -16.016 -12.383 1 96.81 179 SER B N 1
ATOM 2718 C CA . SER B 1 179 ? -9.484 -16.734 -13.648 1 96.81 179 SER B CA 1
ATOM 2719 C C . SER B 1 179 ? -8.422 -16.219 -14.609 1 96.81 179 SER B C 1
ATOM 2721 O O . SER B 1 179 ? -8.172 -15.023 -14.68 1 96.81 179 SER B O 1
ATOM 2723 N N . PHE B 1 180 ? -7.828 -17.062 -15.297 1 94.69 180 PHE B N 1
ATOM 2724 C CA . PHE B 1 180 ? -6.789 -16.719 -16.266 1 94.69 180 PHE B CA 1
ATOM 2725 C C . PHE B 1 180 ? -7.383 -16.531 -17.656 1 94.69 180 PHE B C 1
ATOM 2727 O O . PHE B 1 180 ? -8.375 -17.188 -18 1 94.69 180 PHE B O 1
ATOM 2734 N N . LEU B 1 181 ? -6.742 -15.594 -18.328 1 90.12 181 LEU B N 1
ATOM 2735 C CA . LEU B 1 181 ? -7.223 -15.297 -19.688 1 90.12 181 LEU B CA 1
ATOM 2736 C C . LEU B 1 181 ? -6.359 -15.984 -20.734 1 90.12 181 LEU B C 1
ATOM 2738 O O . LEU B 1 181 ? -5.152 -16.156 -20.531 1 90.12 181 LEU B O 1
ATOM 2742 N N . LYS B 1 182 ? -6.863 -16.484 -21.75 1 74.88 182 LYS B N 1
ATOM 2743 C CA . LYS B 1 182 ? -6.219 -17.203 -22.844 1 74.88 182 LYS B CA 1
ATOM 2744 C C . LYS B 1 182 ? -5.582 -16.234 -23.844 1 74.88 182 LYS B C 1
ATOM 2746 O O . LYS B 1 182 ? -6.086 -15.125 -24.047 1 74.88 182 LYS B O 1
#

Solvent-accessible surface area (backbone atoms only — not comparable to full-atom values): 19917 Å² total; per-residue (Å²): 135,86,82,79,78,82,82,76,78,78,73,77,71,62,44,63,73,80,64,70,74,81,57,51,77,80,73,81,74,69,78,79,62,85,58,78,81,57,66,64,44,79,41,51,56,89,53,58,51,76,43,50,41,74,76,50,51,30,30,39,66,41,42,25,91,58,48,80,36,51,34,23,31,32,36,37,68,42,50,47,65,44,52,47,62,44,25,28,35,70,71,31,30,35,38,42,35,29,66,35,43,29,35,38,34,33,48,72,85,44,74,47,76,38,38,52,55,16,34,36,39,45,35,47,68,40,44,31,30,38,31,23,35,78,91,45,53,21,31,31,44,37,36,32,36,44,28,60,64,64,57,50,44,51,57,52,39,67,48,71,87,71,85,72,58,58,67,60,50,50,50,53,38,43,78,66,40,32,45,49,59,128,137,84,82,80,76,78,85,80,77,75,73,79,71,64,44,66,73,78,64,69,74,81,58,52,79,81,72,83,74,68,79,78,64,85,58,79,82,59,67,64,45,79,41,50,58,89,51,60,52,76,43,51,41,72,74,51,50,30,31,38,66,41,41,26,89,58,48,82,36,51,34,24,31,31,34,36,68,41,49,48,63,42,48,45,62,44,26,28,34,68,71,30,29,36,39,43,34,28,66,36,43,29,35,37,34,31,49,72,85,45,73,46,76,39,37,53,55,16,35,36,38,44,34,48,69,40,43,32,31,38,31,22,35,79,91,46,53,21,30,31,46,35,37,33,36,44,28,60,64,65,57,50,45,50,56,52,39,66,47,71,86,72,86,71,56,57,69,59,51,49,51,52,37,43,78,65,39,31,45,51,58,126

Radius of gyration: 23.28 Å; Cα contacts (8 Å, |Δi|>4): 813; chains: 2; bounding box: 64×86×54 Å

Nearest PDB structures (foldseek):
  8hfb-assembly1_B  TM=8.761E-01  e=9.136E-11  Bacillus subtilis
  2h0v-assembly1_B  TM=8.647E-01  e=4.315E-10  Bacillus subtilis
  5fq0-assembly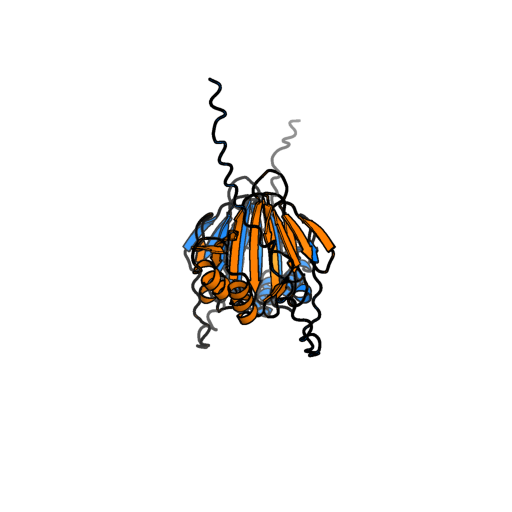1_A  TM=8.977E-01  e=2.842E-09  Halomonas sp.
  7zvm-assembly1_A-2  TM=8.873E-01  e=1.979E-08  Thermococcus barophilus
  5fpx-assembly1_A  TM=8.381E-01  e=7.294E-09  Yersinia enterocolitica subsp. enterocolitica 8081